Protein AF-0000000068494953 (afdb_homodimer)

Secondary structure (DSSP, 8-state):
-HHHHHHHHHHHHHHHHHHHTTSEE--SSSSS---EE-HHHHHHHHHHSHHHHHHHHHHHHTT-EEEEEETTEEEEEEEE--SSSS---EEEEEETTTTEE-SHHHHHHHHTS-----HHHHHHHHHHHTHHHHHTT---EEEE-SHHHHHHHHHHHHGGG-/-HHHHHHHHHHHHHHHHHHHTTSEE--SSSSS---EE-HHHHHHHHHHSHHHHHHHHHHHHTT-EEEEEETTEEEEEEEE--SSSS---EEEEEETTTTEE-SHHHHHHHHTS-----HHHHHHHHHHHTHHHHHTT---EEEE-SHHHHHHHHHHHHGGG-

Radius of gyration: 21.42 Å; Cα contacts (8 Å, |Δi|>4): 489; chains: 2; bounding box: 49×70×50 Å

Organism: Komagataella pastoris (NCBI:txid4922)

Sequence (324 aa):
MEKDELEKKREFNQLANQLMEGLFQSGRGSELASIKVDEAKSVALAALYPKTFYRGLELLETRSVYEIQYQNAIFFVVKDSPKTSSGGECHYRIEKDGYFCSCPTFIELLDQSSSKLCEHVLAWKLHDRNKEFFANYSESLIRVEKLDKMEDYLKWCQLCFLMEKDELEKKREFNQLANQLMEGLFQSGRGSELASIKVDEAKSVALAALYPKTFYRGLELLETRSVYEIQYQNAIFFVVKDSPKTSSGGECHYRIEKDGYFCSCPTFIELLDQSSSKLCEHVLAWKLHDRNKEFFANYSESLIRVEKLDKMEDYLKWCQLCFL

Nearest PDB structures (foldseek):
  8uqi-assembly1_B  TM=4.782E-01  e=1.358E+00  Stigmatella aurantiaca
  7qoo-assembly1_O  TM=2.589E-01  e=2.921E-01  Homo sapiens
  5a8d-assembly1_A  TM=4.853E-01  e=5.937E+00  Acetivibrio thermocellus
  4v1o-assembly1_R  TM=4.249E-01  e=7.139E+00  Saccharomyces cerevisiae
  7qoo-assembly1_O  TM=2.621E-01  e=3.790E-01  Homo sapiens

Structure (mmCIF, N/CA/C/O backbone):
data_AF-0000000068494953-model_v1
#
loop_
_entity.id
_entity.type
_entity.pdbx_description
1 polymer BA75_04144T0
#
loop_
_atom_site.group_PDB
_atom_site.id
_atom_site.type_symbol
_atom_site.label_atom_id
_atom_site.label_alt_id
_atom_site.label_comp_id
_atom_site.label_asym_id
_atom_site.label_entity_id
_atom_site.label_seq_id
_atom_site.pdbx_PDB_ins_code
_atom_site.Cartn_x
_atom_site.Cartn_y
_atom_site.Cartn_z
_atom_site.occupancy
_atom_site.B_iso_or_equiv
_atom_site.auth_seq_id
_atom_site.auth_comp_id
_atom_site.auth_asym_id
_atom_site.auth_atom_id
_atom_site.pdbx_PDB_model_num
ATOM 1 N N . MET A 1 1 ? 8.977 12.961 -24.844 1 52.06 1 MET A N 1
ATOM 2 C CA . MET A 1 1 ? 9.695 11.688 -24.797 1 52.06 1 MET A CA 1
ATOM 3 C C . MET A 1 1 ? 9.359 10.914 -23.531 1 52.06 1 MET A C 1
ATOM 5 O O . MET A 1 1 ? 9.023 9.727 -23.594 1 52.06 1 MET A O 1
ATOM 9 N N . GLU A 1 2 ? 9.273 11.555 -22.422 1 55.69 2 GLU A N 1
ATOM 10 C CA . GLU A 1 2 ? 8.984 10.922 -21.141 1 55.69 2 GLU A CA 1
ATOM 11 C C . GLU A 1 2 ? 7.527 10.477 -21.062 1 55.69 2 GLU A C 1
ATOM 13 O O . GLU A 1 2 ? 7.234 9.367 -20.609 1 55.69 2 GLU A O 1
ATOM 18 N N . LYS A 1 3 ? 6.645 11.195 -21.672 1 59.25 3 LYS A N 1
ATOM 19 C CA . LYS A 1 3 ? 5.219 10.867 -21.688 1 59.25 3 LYS A CA 1
ATOM 20 C C . LYS A 1 3 ? 4.953 9.609 -22.516 1 59.25 3 LYS A C 1
ATOM 22 O O . LYS A 1 3 ? 4.121 8.781 -22.141 1 59.25 3 LYS A O 1
ATOM 27 N N . ASP A 1 4 ? 5.688 9.562 -23.594 1 67.69 4 ASP A N 1
ATOM 28 C CA . ASP A 1 4 ? 5.512 8.43 -24.5 1 67.69 4 ASP A CA 1
ATOM 29 C C . ASP A 1 4 ? 5.957 7.129 -23.844 1 67.69 4 ASP A C 1
ATOM 31 O O . ASP A 1 4 ? 5.305 6.094 -24 1 67.69 4 ASP A O 1
ATOM 35 N N . GLU A 1 5 ? 6.977 7.203 -23.016 1 68.06 5 GLU A N 1
ATOM 36 C CA . GLU A 1 5 ? 7.516 6.023 -22.344 1 68.06 5 GLU A CA 1
ATOM 37 C C . GLU A 1 5 ? 6.57 5.527 -21.25 1 68.06 5 GLU A C 1
ATOM 39 O O . GLU A 1 5 ? 6.402 4.32 -21.078 1 68.06 5 GLU A O 1
ATOM 44 N N . LEU A 1 6 ? 5.93 6.434 -20.75 1 64 6 LEU A N 1
ATOM 45 C CA . LEU A 1 6 ? 5 6.082 -19.672 1 64 6 LEU A CA 1
ATOM 46 C C . LEU A 1 6 ? 3.762 5.387 -20.234 1 64 6 LEU A C 1
ATOM 48 O O . LEU A 1 6 ? 3.26 4.43 -19.641 1 64 6 LEU A O 1
ATOM 52 N N . GLU A 1 7 ? 3.381 5.91 -21.344 1 68.5 7 GLU A N 1
ATOM 53 C CA . GLU A 1 7 ? 2.227 5.309 -22 1 68.5 7 GLU A CA 1
ATOM 54 C C . GLU A 1 7 ? 2.537 3.891 -22.469 1 68.5 7 GLU A C 1
ATOM 56 O O . GLU A 1 7 ? 1.701 2.992 -22.344 1 68.5 7 GLU A O 1
ATOM 61 N N . LYS A 1 8 ? 3.695 3.775 -23.031 1 74.44 8 LYS A N 1
ATOM 62 C CA . LYS A 1 8 ? 4.113 2.453 -23.484 1 74.44 8 LYS A CA 1
ATOM 63 C C . LYS A 1 8 ? 4.207 1.474 -22.312 1 74.44 8 LYS A C 1
ATOM 65 O O . LYS A 1 8 ? 3.771 0.326 -22.422 1 74.44 8 LYS A O 1
ATOM 70 N N . LYS A 1 9 ? 4.703 1.971 -21.219 1 72.62 9 LYS A N 1
ATOM 71 C CA . LYS A 1 9 ? 4.82 1.13 -20.031 1 72.62 9 LYS A CA 1
ATOM 72 C C . LYS A 1 9 ? 3.449 0.719 -19.5 1 72.62 9 LYS A C 1
ATOM 74 O O . LYS A 1 9 ? 3.26 -0.417 -19.062 1 72.62 9 LYS A O 1
ATOM 79 N N . ARG A 1 10 ? 2.52 1.617 -19.625 1 71.88 10 ARG A N 1
ATOM 80 C CA . ARG A 1 10 ? 1.151 1.331 -19.203 1 71.88 10 ARG A CA 1
ATOM 81 C C . ARG A 1 10 ? 0.534 0.234 -20.062 1 71.88 10 ARG A C 1
ATOM 83 O O . ARG A 1 10 ? -0.126 -0.67 -19.547 1 71.88 10 ARG A O 1
ATOM 90 N N . GLU A 1 11 ? 0.784 0.367 -21.266 1 76.44 11 GLU A N 1
ATOM 91 C CA . GLU A 1 11 ? 0.261 -0.633 -22.203 1 76.44 11 GLU A CA 1
ATOM 92 C C . GLU A 1 11 ? 0.891 -2 -21.938 1 76.44 11 GLU A C 1
ATOM 94 O O . GLU A 1 11 ? 0.202 -3.021 -21.969 1 76.44 11 GLU A O 1
ATOM 99 N N . PHE A 1 12 ? 2.164 -1.978 -21.703 1 79.06 12 PHE A N 1
ATOM 100 C CA . PHE A 1 12 ? 2.869 -3.227 -21.438 1 79.06 12 PHE A CA 1
ATOM 101 C C . PHE A 1 12 ? 2.365 -3.875 -20.156 1 79.06 12 PHE A C 1
ATOM 103 O O . PHE A 1 12 ? 2.205 -5.098 -20.094 1 79.06 12 PHE A O 1
ATOM 110 N N . ASN A 1 13 ? 2.033 -3.09 -19.219 1 75.44 13 ASN A N 1
ATOM 111 C CA . ASN A 1 13 ? 1.523 -3.617 -17.969 1 75.44 13 ASN A CA 1
ATOM 112 C C . ASN A 1 13 ? 0.138 -4.234 -18.125 1 75.44 13 ASN A C 1
ATOM 114 O O . ASN A 1 13 ? -0.166 -5.266 -17.531 1 75.44 13 ASN A O 1
ATOM 118 N N . GLN A 1 14 ? -0.651 -3.562 -18.844 1 78.75 14 GLN A N 1
ATOM 119 C CA . GLN A 1 14 ? -1.968 -4.125 -19.125 1 78.75 14 GLN A CA 1
ATOM 120 C C . GLN A 1 14 ? -1.849 -5.457 -19.859 1 78.75 14 GLN A C 1
ATOM 122 O O . GLN A 1 14 ? -2.57 -6.41 -19.547 1 78.75 14 GLN A O 1
ATOM 127 N N . LEU A 1 15 ? -0.978 -5.508 -20.812 1 84.38 15 LEU A N 1
ATOM 128 C CA . LEU A 1 15 ? -0.735 -6.738 -21.547 1 84.38 15 LEU A CA 1
ATOM 129 C C . LEU A 1 15 ? -0.195 -7.832 -20.641 1 84.38 15 LEU A C 1
ATOM 131 O O . LEU A 1 15 ? -0.623 -8.984 -20.719 1 84.38 15 LEU A O 1
ATOM 135 N N . ALA A 1 16 ? 0.683 -7.445 -19.781 1 84.88 16 ALA A N 1
ATOM 136 C CA . ALA A 1 16 ? 1.246 -8.414 -18.844 1 84.88 16 ALA A CA 1
ATOM 137 C C . ALA A 1 16 ? 0.156 -9.023 -17.969 1 84.88 16 ALA A C 1
ATOM 139 O O . ALA A 1 16 ? 0.144 -10.242 -17.75 1 84.88 16 ALA A O 1
ATOM 140 N N . ASN A 1 17 ? -0.745 -8.242 -17.5 1 83.31 17 ASN A N 1
ATOM 141 C CA . ASN A 1 17 ? -1.848 -8.742 -16.688 1 83.31 17 ASN A CA 1
ATOM 142 C C . ASN A 1 17 ? -2.684 -9.766 -17.438 1 83.31 17 ASN A C 1
ATOM 144 O O . ASN A 1 17 ? -3.088 -10.781 -16.875 1 83.31 17 ASN A O 1
ATOM 148 N N . GLN A 1 18 ? -2.887 -9.523 -18.625 1 85.19 18 GLN A N 1
ATOM 149 C CA . GLN A 1 18 ? -3.643 -10.453 -19.453 1 85.19 18 GLN A CA 1
ATOM 150 C C . GLN A 1 18 ? -2.881 -11.758 -19.641 1 85.19 18 GLN A C 1
ATOM 152 O O . GLN A 1 18 ? -3.473 -12.844 -19.594 1 85.19 18 GLN A O 1
ATOM 157 N N . LEU A 1 19 ? -1.641 -11.664 -19.875 1 88.56 19 LEU A N 1
ATOM 158 C CA . LEU A 1 19 ? -0.802 -12.836 -20.109 1 88.56 19 LEU A CA 1
ATOM 159 C C . LEU A 1 19 ? -0.698 -13.688 -18.859 1 88.56 19 LEU A C 1
ATOM 161 O O . LEU A 1 19 ? -0.597 -14.914 -18.938 1 88.56 19 LEU A O 1
ATOM 165 N N . MET A 1 20 ? -0.722 -13.047 -17.719 1 87.12 20 MET A N 1
ATOM 166 C CA . MET A 1 20 ? -0.614 -13.773 -16.469 1 87.12 20 MET A CA 1
ATOM 167 C C . MET A 1 20 ? -1.852 -14.633 -16.219 1 87.12 20 MET A C 1
ATOM 169 O O . MET A 1 20 ? -1.775 -15.672 -15.562 1 87.12 20 MET A O 1
ATOM 173 N N . GLU A 1 21 ? -2.877 -14.102 -16.797 1 83.44 21 GLU A N 1
ATOM 174 C CA . GLU A 1 21 ? -4.102 -14.891 -16.688 1 83.44 21 GLU A CA 1
ATOM 175 C C . GLU A 1 21 ? -3.979 -16.203 -17.453 1 83.44 21 GLU A C 1
ATOM 177 O O . GLU A 1 21 ? -3.686 -16.219 -18.656 1 83.44 21 GLU A O 1
ATOM 182 N N . GLY A 1 22 ? -4.129 -17.344 -16.812 1 81.5 22 GLY A N 1
ATOM 183 C CA . GLY A 1 22 ? -4.078 -18.641 -17.453 1 81.5 22 GLY A CA 1
ATOM 184 C C . GLY A 1 22 ? -2.662 -19.125 -17.703 1 81.5 22 GLY A C 1
ATOM 185 O O . GLY A 1 22 ? -2.449 -20.062 -18.484 1 81.5 22 GLY A O 1
ATOM 186 N N . LEU A 1 23 ? -1.759 -18.422 -17.172 1 85.31 23 LEU A N 1
ATOM 187 C CA . LEU A 1 23 ? -0.372 -18.844 -17.344 1 85.31 23 LEU A CA 1
ATOM 188 C C . LEU A 1 23 ? -0.148 -20.25 -16.797 1 85.31 23 LEU A C 1
ATOM 190 O O . LEU A 1 23 ? 0.524 -21.062 -17.422 1 85.31 23 LEU A O 1
ATOM 194 N N . PHE A 1 24 ? -0.762 -20.438 -15.633 1 78.56 24 PHE A N 1
ATOM 195 C CA . PHE A 1 24 ? -0.697 -21.781 -15.055 1 78.56 24 PHE A CA 1
ATOM 196 C C . PHE A 1 24 ? -2.012 -22.516 -15.258 1 78.56 24 PHE A C 1
ATOM 198 O O . PHE A 1 24 ? -3.088 -21.953 -15.055 1 78.56 24 PHE A O 1
ATOM 205 N N . GLN A 1 25 ? -2.049 -23.609 -15.906 1 69.81 25 GLN A N 1
ATOM 206 C CA . GLN A 1 25 ? -3.227 -24.438 -16.172 1 69.81 25 GLN A CA 1
ATOM 207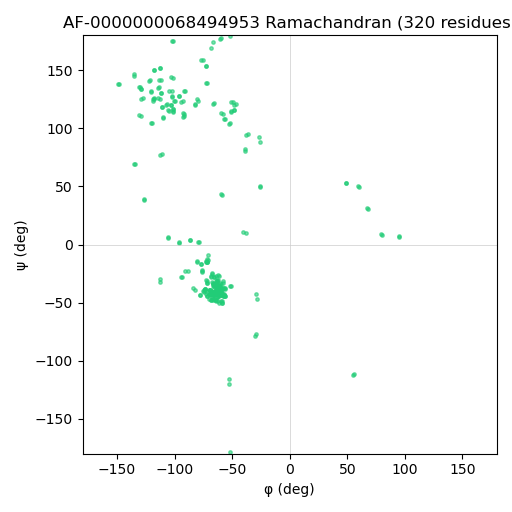 C C . GLN A 1 25 ? -3.238 -25.688 -15.305 1 69.81 25 GLN A C 1
ATOM 209 O O . GLN A 1 25 ? -2.182 -26.219 -14.977 1 69.81 25 GLN A O 1
ATOM 214 N N . SER A 1 26 ? -4.297 -25.734 -14.375 1 59 26 SER A N 1
ATOM 215 C CA . SER A 1 26 ? -4.461 -26.953 -13.594 1 59 26 SER A CA 1
ATOM 216 C C . SER A 1 26 ? -4.516 -28.188 -14.492 1 59 26 SER A C 1
ATOM 218 O O . SER A 1 26 ? -5.199 -28.172 -15.516 1 59 26 SER A O 1
ATOM 220 N N . GLY A 1 27 ? -3.514 -29 -14.594 1 50.66 27 GLY A N 1
ATOM 221 C CA . GLY A 1 27 ? -3.73 -30.266 -15.273 1 50.66 27 GLY A CA 1
ATOM 222 C C . GLY A 1 27 ? -4.797 -31.109 -14.617 1 50.66 27 GLY A C 1
ATOM 223 O O . GLY A 1 27 ? -5.105 -30.938 -13.438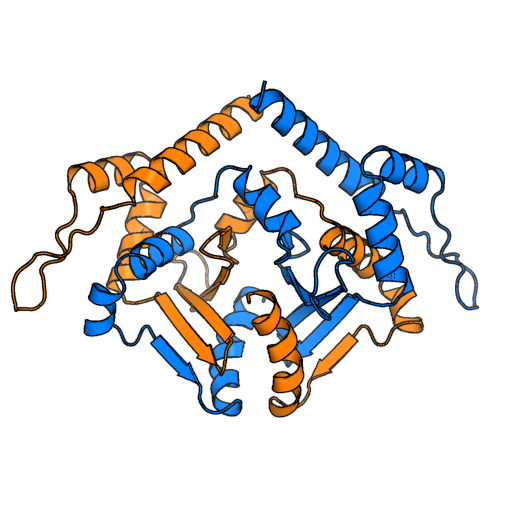 1 50.66 27 GLY A O 1
ATOM 224 N N . ARG A 1 28 ? -5.988 -31.422 -15.172 1 46.22 28 ARG A N 1
ATOM 225 C CA . ARG A 1 28 ? -7.125 -32.219 -14.727 1 46.22 28 ARG A CA 1
ATOM 226 C C . ARG A 1 28 ? -6.68 -33.344 -13.789 1 46.22 28 ARG A C 1
ATOM 228 O O . ARG A 1 28 ? -7.508 -34 -13.172 1 46.22 28 ARG A O 1
ATOM 235 N N . GLY A 1 29 ? -5.551 -34.156 -13.984 1 43.38 29 GLY A N 1
ATOM 236 C CA . GLY A 1 29 ? -5.383 -35.438 -13.359 1 43.38 29 GLY A CA 1
ATOM 237 C C . GLY A 1 29 ? -4.984 -35.375 -11.898 1 43.38 29 GLY A C 1
ATOM 238 O O . GLY A 1 29 ? -4.672 -34.281 -11.391 1 43.38 29 GLY A O 1
ATOM 239 N N . SER A 1 30 ? -5.242 -36.594 -11.008 1 42.47 30 SER A N 1
ATOM 240 C CA . SER A 1 30 ? -5.047 -36.969 -9.625 1 42.47 30 SER A CA 1
ATOM 241 C C . SER A 1 30 ? -3.852 -36.281 -9 1 42.47 30 SER A C 1
ATOM 243 O O . SER A 1 30 ? -3.861 -35.938 -7.812 1 42.47 30 SER A O 1
ATOM 245 N N . GLU A 1 31 ? -2.596 -36.75 -9.266 1 44.5 31 GLU A N 1
ATOM 246 C CA . GLU A 1 31 ? -1.295 -36.625 -8.617 1 44.5 31 GLU A CA 1
ATOM 247 C C . GLU A 1 31 ? -0.858 -35.156 -8.523 1 44.5 31 GLU A C 1
ATOM 249 O O . GLU A 1 31 ? -1.446 -34.281 -9.172 1 44.5 31 GLU A O 1
ATOM 254 N N . LEU A 1 32 ? 0.329 -34.781 -7.906 1 46.12 32 LEU A N 1
ATOM 255 C CA . LEU A 1 32 ? 1.175 -33.594 -7.883 1 46.12 32 LEU A CA 1
ATOM 256 C C . LEU A 1 32 ? 0.997 -32.781 -9.156 1 46.12 32 LEU A C 1
ATOM 258 O O . LEU A 1 32 ? 1.511 -33.156 -10.211 1 46.12 32 LEU A O 1
ATOM 262 N N . ALA A 1 33 ? -0.239 -32.469 -9.602 1 48.75 33 ALA A N 1
ATOM 263 C CA . ALA A 1 33 ? -0.841 -31.859 -10.789 1 48.75 33 ALA A CA 1
ATOM 264 C C . ALA A 1 33 ? 0.135 -30.906 -11.469 1 48.75 33 ALA A C 1
ATOM 266 O O . ALA A 1 33 ? 0.751 -30.062 -10.812 1 48.75 33 ALA A O 1
ATOM 267 N N . SER A 1 34 ? 0.931 -31.422 -12.484 1 54.59 34 SER A N 1
ATOM 268 C CA . SER A 1 34 ? 1.943 -30.797 -13.336 1 54.59 34 SER A CA 1
ATOM 269 C C . SER A 1 34 ? 1.534 -29.391 -13.742 1 54.59 34 SER A C 1
ATOM 271 O O . SER A 1 34 ? 0.468 -29.188 -14.328 1 54.59 34 SER A O 1
ATOM 273 N N . ILE A 1 35 ? 1.72 -28.453 -12.891 1 60.62 35 ILE A N 1
ATOM 274 C CA . ILE A 1 35 ? 1.573 -27.062 -13.336 1 60.62 35 ILE A CA 1
ATOM 275 C C . ILE A 1 35 ? 2.092 -26.922 -14.766 1 60.62 35 ILE A C 1
ATOM 277 O O . ILE A 1 35 ? 3.252 -27.234 -15.047 1 60.62 35 ILE A O 1
ATOM 281 N N . LYS A 1 36 ? 1.107 -27.031 -15.641 1 74.75 36 LYS A N 1
ATOM 282 C CA . LYS A 1 36 ? 1.489 -26.734 -17.016 1 74.75 36 LYS A CA 1
ATOM 283 C C . LYS A 1 36 ? 1.519 -25.234 -17.25 1 74.75 36 LYS A C 1
ATOM 285 O O . LYS A 1 36 ? 0.64 -24.5 -16.781 1 74.75 36 LYS A O 1
ATOM 290 N N . VAL A 1 37 ? 2.592 -24.844 -17.688 1 82.19 37 VAL A N 1
ATOM 291 C CA . VAL A 1 37 ? 2.766 -23.422 -17.984 1 82.19 37 VAL A CA 1
ATOM 292 C C . VAL A 1 37 ? 2.465 -23.156 -19.469 1 82.19 37 VAL A C 1
ATOM 294 O O . VAL A 1 37 ? 2.9 -23.922 -20.328 1 82.19 37 VAL A O 1
ATOM 297 N N . ASP A 1 38 ? 1.546 -22.297 -19.75 1 89.38 38 ASP A N 1
ATOM 298 C CA . ASP A 1 38 ? 1.345 -21.859 -21.125 1 89.38 38 ASP A CA 1
ATOM 299 C C . ASP A 1 38 ? 2.633 -21.297 -21.703 1 89.38 38 ASP A C 1
ATOM 301 O O . ASP A 1 38 ? 3.051 -20.188 -21.344 1 89.38 38 ASP A O 1
ATOM 305 N N . GLU A 1 39 ? 3.197 -22.031 -22.578 1 90 39 GLU A N 1
ATOM 306 C CA . GLU A 1 39 ? 4.508 -21.688 -23.109 1 90 39 GLU A CA 1
ATOM 307 C C . GLU A 1 39 ? 4.457 -20.359 -23.875 1 90 39 GLU A C 1
ATOM 309 O O . GLU A 1 39 ? 5.371 -19.547 -23.766 1 90 39 GLU A O 1
ATOM 314 N N . ALA A 1 40 ? 3.373 -20.188 -24.641 1 92.38 40 ALA A N 1
ATOM 315 C CA . ALA A 1 40 ? 3.248 -18.953 -25.406 1 92.38 40 ALA A CA 1
ATOM 316 C C . ALA A 1 40 ? 3.158 -17.734 -24.5 1 92.38 40 ALA A C 1
ATOM 318 O O . ALA A 1 40 ? 3.832 -16.734 -24.719 1 92.38 40 ALA A O 1
ATOM 319 N N . LYS A 1 41 ? 2.412 -17.906 -23.5 1 91.88 41 LYS A N 1
ATOM 320 C CA . LYS A 1 41 ? 2.262 -16.797 -22.562 1 91.88 41 LYS A CA 1
ATOM 321 C C . LYS A 1 41 ? 3.553 -16.562 -21.781 1 91.88 41 LYS A C 1
ATOM 323 O O . LYS A 1 41 ? 3.932 -15.422 -21.516 1 91.88 41 LYS A O 1
ATOM 328 N N . SER A 1 42 ? 4.18 -17.656 -21.438 1 91.81 42 SER A N 1
ATOM 329 C CA . SER A 1 42 ? 5.441 -17.562 -20.703 1 91.81 42 SER A CA 1
ATOM 330 C C . SER A 1 42 ? 6.5 -16.828 -21.516 1 91.81 42 SER A C 1
ATOM 332 O O . SER A 1 42 ? 7.203 -15.961 -21 1 91.81 42 SER A O 1
ATOM 334 N N . VAL A 1 43 ? 6.578 -17.172 -22.781 1 93.25 43 VAL A N 1
ATOM 335 C CA . VAL A 1 43 ? 7.559 -16.547 -23.672 1 93.25 43 VAL A CA 1
ATOM 336 C C . VAL A 1 43 ? 7.234 -15.062 -23.859 1 93.25 43 VAL A C 1
ATOM 338 O O . VAL A 1 43 ? 8.133 -14.219 -23.859 1 93.25 43 VAL A O 1
ATOM 341 N N . ALA A 1 44 ? 6.012 -14.805 -24 1 93.06 44 ALA A N 1
ATOM 342 C CA . ALA A 1 44 ? 5.578 -13.422 -24.188 1 93.06 44 ALA A CA 1
ATOM 343 C C . ALA A 1 44 ? 5.914 -12.578 -22.953 1 93.06 44 ALA A C 1
ATOM 345 O O . ALA A 1 44 ? 6.43 -11.469 -23.078 1 93.06 44 ALA A O 1
ATOM 346 N N . LEU A 1 45 ? 5.656 -13.07 -21.781 1 91.31 45 LEU A N 1
ATOM 347 C CA . LEU A 1 45 ? 5.957 -12.352 -20.547 1 91.31 45 LEU A CA 1
ATOM 348 C C . LEU A 1 45 ? 7.465 -12.172 -20.375 1 91.31 45 LEU A C 1
ATOM 350 O O . LEU A 1 45 ? 7.922 -11.102 -19.969 1 91.31 45 LEU A O 1
ATOM 354 N N . ALA A 1 46 ? 8.164 -13.219 -20.719 1 92.69 46 ALA A N 1
ATOM 355 C CA . ALA A 1 46 ? 9.625 -13.172 -20.625 1 92.69 46 ALA A CA 1
ATOM 356 C C . ALA A 1 46 ? 10.195 -12.133 -21.594 1 92.69 46 ALA A C 1
ATOM 358 O O . ALA A 1 46 ? 11.203 -11.484 -21.281 1 92.69 46 ALA A O 1
ATOM 359 N N . ALA A 1 47 ? 9.547 -12.016 -22.672 1 92.62 47 ALA A N 1
ATOM 360 C CA . ALA A 1 47 ? 10 -11.047 -23.656 1 92.62 47 ALA A CA 1
ATOM 361 C C . ALA A 1 47 ? 9.695 -9.617 -23.203 1 92.62 47 ALA A C 1
ATOM 363 O O . ALA A 1 47 ? 10.5 -8.703 -23.422 1 92.62 47 ALA A O 1
ATOM 364 N N . LEU A 1 48 ? 8.594 -9.383 -22.594 1 89.25 48 LEU A N 1
ATOM 365 C CA . LEU A 1 48 ? 8.164 -8.055 -22.172 1 89.25 48 LEU A CA 1
ATOM 366 C C . LEU A 1 48 ? 8.898 -7.637 -20.906 1 89.25 48 LEU A C 1
ATOM 368 O O . LEU A 1 48 ? 9.305 -6.48 -20.766 1 89.25 48 LEU A O 1
ATOM 372 N N . TYR A 1 49 ? 8.992 -8.602 -19.969 1 89.44 49 TYR A N 1
ATOM 373 C CA . TYR A 1 49 ? 9.594 -8.328 -18.672 1 89.44 49 TYR A CA 1
ATOM 374 C C . TYR A 1 49 ? 10.57 -9.422 -18.266 1 89.44 49 TYR A C 1
ATOM 376 O O . TYR A 1 49 ? 10.336 -10.156 -17.312 1 89.44 49 TYR A O 1
ATOM 384 N N . PRO A 1 50 ? 11.625 -9.484 -18.922 1 91.44 50 PRO A N 1
ATOM 385 C CA . PRO A 1 50 ? 12.516 -10.633 -18.719 1 91.44 50 PRO A CA 1
ATOM 386 C C . PRO A 1 50 ? 12.992 -10.766 -17.281 1 91.44 50 PRO A C 1
ATOM 388 O O . PRO A 1 50 ? 12.836 -11.828 -16.672 1 91.44 50 PRO A O 1
ATOM 391 N N . LYS A 1 51 ? 13.484 -9.648 -16.688 1 90.62 51 LYS A N 1
ATOM 392 C CA . LYS A 1 51 ? 14.008 -9.742 -15.336 1 90.62 51 LYS A CA 1
ATOM 393 C C . LYS A 1 51 ? 12.891 -10.008 -14.328 1 90.62 51 LYS A C 1
ATOM 395 O O . LYS A 1 51 ? 13 -10.914 -13.5 1 90.62 51 LYS A O 1
ATOM 400 N N . THR A 1 52 ? 11.828 -9.234 -14.461 1 92.38 52 THR A N 1
ATOM 401 C CA . THR A 1 52 ? 10.695 -9.352 -13.555 1 92.38 52 THR A CA 1
ATOM 402 C C . THR A 1 52 ? 10.078 -10.75 -13.633 1 92.38 52 THR A C 1
ATOM 404 O O . THR A 1 52 ? 9.766 -11.352 -12.609 1 92.38 52 THR A O 1
ATOM 407 N N . PHE A 1 53 ? 9.961 -11.25 -14.859 1 92.62 53 PHE A N 1
ATOM 408 C CA . PHE A 1 53 ? 9.305 -12.539 -15.07 1 92.62 53 PHE A CA 1
ATOM 409 C C . PHE A 1 53 ? 10.125 -13.672 -14.461 1 92.62 53 PHE A C 1
ATOM 411 O O . PHE A 1 53 ? 9.602 -14.484 -13.703 1 92.62 53 PHE A O 1
ATOM 418 N N . TYR A 1 54 ? 11.398 -13.727 -14.703 1 92.06 54 TYR A N 1
ATOM 419 C CA . TYR A 1 54 ? 12.25 -14.797 -14.203 1 92.06 54 TYR A CA 1
ATOM 420 C C . TYR A 1 54 ? 12.359 -14.742 -12.688 1 92.06 54 TYR A C 1
ATOM 422 O O . TYR A 1 54 ? 12.242 -15.773 -12.008 1 92.06 54 TYR A O 1
ATOM 430 N N . ARG A 1 55 ? 12.578 -13.57 -12.172 1 93.06 55 ARG A N 1
ATOM 431 C CA . ARG A 1 55 ? 12.672 -13.43 -10.727 1 93.06 55 ARG A CA 1
ATOM 432 C C . ARG A 1 55 ? 11.352 -13.781 -10.047 1 93.06 55 ARG A C 1
ATOM 434 O O . ARG A 1 55 ? 11.344 -14.422 -8.992 1 93.06 55 ARG A O 1
ATOM 441 N N . GLY A 1 56 ? 10.25 -13.367 -10.68 1 93.38 56 GLY A N 1
ATOM 442 C CA . GLY A 1 56 ? 8.938 -13.727 -10.156 1 93.38 56 GLY A CA 1
ATOM 443 C C . GLY A 1 56 ? 8.727 -15.227 -10.078 1 93.38 56 GLY A C 1
ATOM 444 O O . GLY A 1 56 ? 8.219 -15.734 -9.078 1 93.38 56 GLY A O 1
ATOM 445 N N . LEU A 1 57 ? 9.109 -15.883 -11.062 1 89.75 57 LEU A N 1
ATOM 446 C CA . LEU A 1 57 ? 8.969 -17.344 -11.078 1 89.75 57 LEU A CA 1
ATOM 447 C C . LEU A 1 57 ? 9.859 -17.984 -10.023 1 89.75 57 LEU A C 1
ATOM 449 O O . LEU A 1 57 ? 9.469 -18.969 -9.391 1 89.75 57 LEU A O 1
ATOM 453 N N . GLU A 1 58 ? 11.047 -17.469 -9.906 1 90.62 58 GLU A N 1
ATOM 454 C CA . GLU A 1 58 ? 11.953 -17.969 -8.883 1 90.62 58 GLU A CA 1
ATOM 455 C C . GLU A 1 58 ? 11.344 -17.844 -7.488 1 90.62 58 GLU A C 1
ATOM 457 O O . GLU A 1 58 ? 11.43 -18.766 -6.68 1 90.62 58 GLU A O 1
ATOM 462 N N . LEU A 1 59 ? 10.75 -16.719 -7.223 1 91.56 59 LEU A N 1
ATOM 463 C CA . LEU A 1 59 ? 10.109 -16.484 -5.93 1 91.56 59 LEU A CA 1
ATOM 464 C C . LEU A 1 59 ? 8.984 -17.484 -5.695 1 91.56 59 LEU A C 1
ATOM 466 O O . LEU A 1 59 ? 8.773 -17.938 -4.566 1 91.56 59 LEU A O 1
ATOM 470 N N . LEU A 1 60 ? 8.312 -17.797 -6.777 1 87.56 60 LEU A N 1
ATOM 471 C CA . LEU A 1 60 ? 7.246 -18.797 -6.676 1 87.56 60 LEU A CA 1
ATOM 472 C C . LEU A 1 60 ? 7.82 -20.172 -6.418 1 87.56 60 LEU A C 1
ATOM 474 O O . LEU A 1 60 ? 7.293 -20.938 -5.594 1 87.56 60 LEU A O 1
ATOM 478 N N . GLU A 1 61 ? 8.859 -20.469 -7.125 1 84.06 61 GLU A N 1
ATOM 479 C CA . GLU A 1 61 ? 9.492 -21.766 -7 1 84.06 61 GLU A CA 1
ATOM 480 C C . GLU A 1 61 ? 10.07 -21.969 -5.602 1 84.06 61 GLU A C 1
ATOM 482 O O . GLU A 1 61 ? 10.039 -23.078 -5.066 1 84.06 61 GLU A O 1
ATOM 487 N N . THR A 1 62 ? 10.578 -20.984 -5.012 1 86.12 62 THR A N 1
ATOM 488 C CA . THR A 1 62 ? 11.195 -21.078 -3.691 1 86.12 62 THR A CA 1
ATOM 489 C C . THR A 1 62 ? 10.148 -20.906 -2.594 1 86.12 62 THR A C 1
ATOM 491 O O . THR A 1 62 ? 10.492 -20.766 -1.418 1 86.12 62 THR A O 1
ATOM 494 N N . ARG A 1 63 ? 8.867 -20.781 -3.008 1 86 63 ARG A N 1
ATOM 495 C CA . ARG A 1 63 ? 7.75 -20.688 -2.072 1 86 63 ARG A CA 1
ATOM 496 C C . ARG A 1 63 ? 7.898 -19.484 -1.154 1 86 63 ARG A C 1
ATOM 498 O O . ARG A 1 63 ? 7.75 -19.609 0.064 1 86 63 ARG A O 1
ATOM 505 N N . SER A 1 64 ? 8.156 -18.312 -1.748 1 89.56 64 SER A N 1
ATOM 506 C CA . SER A 1 64 ? 8.5 -17.094 -1.019 1 89.56 64 SER A CA 1
ATOM 507 C C . SER A 1 64 ? 7.27 -16.219 -0.798 1 89.56 64 SER A C 1
ATOM 509 O O . SER A 1 64 ? 7.367 -15.141 -0.201 1 89.56 64 SER A O 1
ATOM 511 N N . VAL A 1 65 ? 6.121 -16.672 -1.238 1 90.12 65 VAL A N 1
ATOM 512 C CA . VAL A 1 65 ? 4.891 -15.898 -1.081 1 90.12 65 VAL A CA 1
ATOM 513 C C . VAL A 1 65 ? 4.102 -16.422 0.112 1 90.12 65 VAL A C 1
ATOM 515 O O . VAL A 1 65 ? 3.736 -17.609 0.151 1 90.12 65 VAL A O 1
ATOM 518 N N . TYR A 1 66 ? 3.83 -15.5 1.043 1 86.12 66 TYR A N 1
ATOM 519 C CA . TYR A 1 66 ? 3.148 -15.906 2.268 1 86.12 66 TYR A CA 1
ATOM 520 C C . TYR A 1 66 ? 1.829 -15.156 2.428 1 86.12 66 TYR A C 1
ATOM 522 O O . TYR A 1 66 ? 1.747 -13.961 2.148 1 86.12 66 TYR A O 1
ATOM 530 N N . GLU A 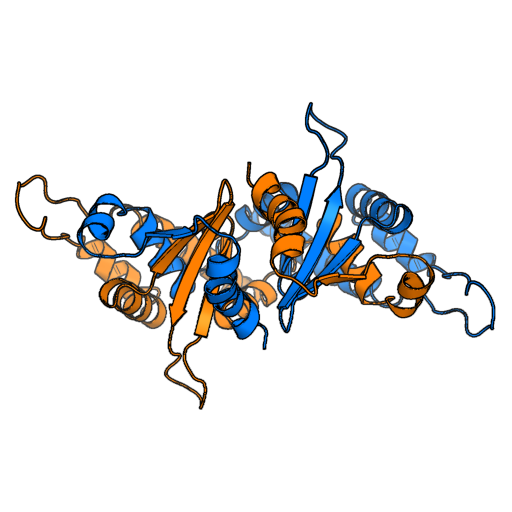1 67 ? 0.846 -15.875 2.713 1 86 67 GLU A N 1
ATOM 531 C CA . GLU A 1 67 ? -0.422 -15.32 3.182 1 86 67 GLU A CA 1
ATOM 532 C C . GLU A 1 67 ? -0.565 -15.469 4.691 1 86 67 GLU A C 1
ATOM 534 O O . GLU A 1 67 ? -0.59 -16.594 5.211 1 86 67 GLU A O 1
ATOM 539 N N . ILE A 1 68 ? -0.59 -14.383 5.414 1 81.38 68 ILE A N 1
ATOM 540 C CA . ILE A 1 68 ? -0.694 -14.383 6.867 1 81.38 68 ILE A CA 1
ATOM 541 C C . ILE A 1 68 ? -2.096 -13.945 7.285 1 81.38 68 ILE A C 1
ATOM 543 O O . ILE A 1 68 ? -2.57 -12.891 6.871 1 81.38 68 ILE A O 1
ATOM 547 N N . GLN A 1 69 ? -2.719 -14.797 7.965 1 78.5 69 GLN A N 1
ATOM 548 C CA . GLN A 1 69 ? -4.074 -14.508 8.422 1 78.5 69 GLN A CA 1
ATOM 549 C C . GLN A 1 69 ? -4.137 -14.406 9.938 1 78.5 69 GLN A C 1
ATOM 551 O O . GLN A 1 69 ? -3.596 -15.266 10.648 1 78.5 69 GLN A O 1
ATOM 556 N N . TYR A 1 70 ?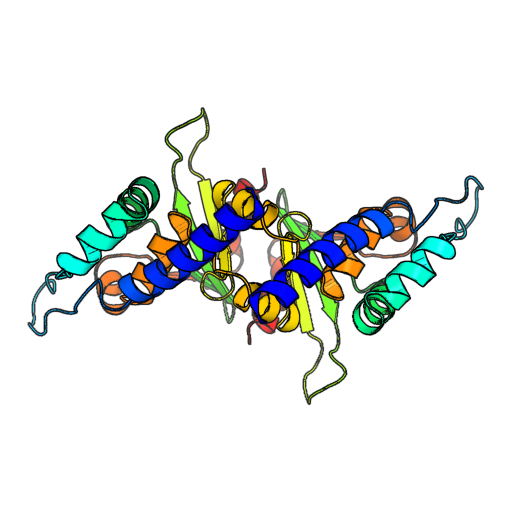 -4.656 -13.336 10.508 1 75.31 70 TYR A N 1
ATOM 557 C CA . TYR A 1 70 ? -4.953 -13.148 11.93 1 75.31 70 TYR A CA 1
ATOM 558 C C . TYR A 1 70 ? -6.371 -12.625 12.117 1 75.31 70 TYR A C 1
ATOM 560 O O . TYR A 1 70 ? -6.699 -11.523 11.672 1 75.31 70 TYR A O 1
ATOM 568 N N . GLN A 1 71 ? -7.16 -13.398 12.641 1 74.44 71 GLN A N 1
ATOM 569 C CA . GLN A 1 71 ? -8.578 -13.062 12.75 1 74.44 71 GLN A CA 1
ATOM 570 C C . GLN A 1 71 ? -9.164 -12.727 11.383 1 74.44 71 GLN A C 1
ATOM 572 O O . GLN A 1 71 ? -9.141 -13.555 10.469 1 74.44 71 GLN A O 1
ATOM 577 N N . ASN A 1 72 ? -9.539 -11.57 11.094 1 70.62 72 ASN A N 1
ATOM 578 C CA . ASN A 1 72 ? -10.141 -11.227 9.812 1 70.62 72 ASN A CA 1
ATOM 579 C C . ASN A 1 72 ? -9.172 -10.453 8.922 1 70.62 72 ASN A C 1
ATOM 581 O O . ASN A 1 72 ? -9.523 -10.039 7.816 1 70.62 72 ASN A O 1
ATOM 585 N N . ALA A 1 73 ? -7.91 -10.391 9.477 1 70.06 73 ALA A N 1
ATOM 586 C CA . ALA A 1 73 ? -6.906 -9.656 8.711 1 70.06 73 ALA A CA 1
ATOM 587 C C . ALA A 1 73 ? -6.066 -10.602 7.852 1 70.06 73 ALA A C 1
ATOM 589 O O . ALA A 1 73 ? -5.676 -11.672 8.305 1 70.06 73 ALA A O 1
ATOM 590 N N . ILE A 1 74 ? -5.973 -10.289 6.57 1 75.88 74 ILE A N 1
ATOM 591 C CA . ILE A 1 74 ? -5.137 -11.062 5.66 1 75.88 74 ILE A CA 1
ATOM 592 C C . ILE A 1 74 ? -4.035 -10.172 5.086 1 75.88 74 ILE A C 1
ATOM 594 O O . ILE A 1 74 ? -4.305 -9.062 4.633 1 75.88 74 ILE A O 1
ATOM 598 N N . PHE A 1 75 ? -2.809 -10.656 5.254 1 76.44 75 PHE A N 1
ATOM 599 C CA . PHE A 1 75 ? -1.64 -9.953 4.738 1 76.44 75 PHE A CA 1
ATOM 600 C C . PHE A 1 75 ? -0.856 -10.844 3.779 1 76.44 75 PHE A C 1
ATOM 602 O O . PHE A 1 75 ? -0.726 -12.047 4.008 1 76.44 75 PHE A O 1
ATOM 609 N N . PHE A 1 76 ? -0.388 -10.211 2.74 1 86.06 76 PHE A N 1
ATOM 610 C CA . PHE A 1 76 ? 0.483 -10.945 1.831 1 86.06 76 PHE A CA 1
ATOM 611 C C . PHE A 1 76 ? 1.909 -10.414 1.899 1 86.06 76 PHE A C 1
ATOM 613 O O . PHE A 1 76 ? 2.125 -9.203 1.896 1 86.06 76 PHE A O 1
ATOM 620 N N . VAL A 1 77 ? 2.822 -11.312 2.059 1 87.19 77 VAL A N 1
ATOM 621 C CA . VAL A 1 77 ? 4.23 -10.953 2.162 1 87.19 77 VAL A CA 1
ATOM 622 C C . VAL A 1 77 ? 5.059 -11.812 1.211 1 87.19 77 VAL A C 1
ATOM 624 O O . VAL A 1 77 ? 4.828 -13.016 1.093 1 87.19 77 VAL A O 1
ATOM 627 N N . VAL A 1 78 ? 5.926 -11.188 0.54 1 90.06 78 VAL A N 1
ATOM 628 C CA . VAL A 1 78 ? 6.883 -11.898 -0.303 1 90.06 78 VAL A CA 1
ATOM 629 C C . VAL A 1 78 ? 8.289 -11.773 0.286 1 90.06 78 VAL A C 1
ATOM 631 O O . VAL A 1 78 ? 8.781 -10.664 0.5 1 90.06 78 VAL A O 1
ATOM 634 N N . LYS A 1 79 ? 8.828 -12.859 0.625 1 88.12 79 LYS A N 1
ATOM 635 C CA . LYS A 1 79 ? 10.195 -12.922 1.122 1 88.12 79 LYS A CA 1
ATOM 636 C C . LYS A 1 79 ? 11.195 -12.945 -0.03 1 88.12 79 LYS A C 1
ATOM 638 O O . LYS A 1 79 ? 11.062 -13.75 -0.956 1 88.12 79 LYS A O 1
ATOM 643 N N . ASP A 1 80 ? 12.047 -11.922 -0.02 1 87.56 80 ASP A N 1
ATOM 644 C CA . ASP A 1 80 ? 13.023 -11.859 -1.101 1 87.56 80 ASP A CA 1
ATOM 645 C C . ASP A 1 80 ? 14.414 -11.516 -0.565 1 87.56 80 ASP A C 1
ATOM 647 O O . ASP A 1 80 ? 14.539 -10.922 0.508 1 87.56 80 ASP A O 1
ATOM 651 N N . SER A 1 81 ? 15.469 -12.031 -1.161 1 76.75 81 SER A N 1
ATOM 652 C CA . SER A 1 81 ? 16.859 -11.68 -0.878 1 76.75 81 SER A CA 1
ATOM 653 C C . SER A 1 81 ? 17.5 -10.953 -2.059 1 76.75 81 SER A C 1
ATOM 655 O O . SER A 1 81 ? 17.984 -11.586 -2.994 1 76.75 81 SER A O 1
ATOM 657 N N . PRO A 1 82 ? 17.172 -9.648 -2.225 1 63.25 82 PRO A N 1
ATOM 658 C CA . PRO A 1 82 ? 17.75 -8.953 -3.371 1 63.25 82 PRO A CA 1
ATOM 659 C C . PRO A 1 82 ? 19.266 -9.188 -3.494 1 63.25 82 PRO A C 1
ATOM 661 O O . PRO A 1 82 ? 19.953 -9.336 -2.48 1 63.25 82 PRO A O 1
ATOM 664 N N . LYS A 1 83 ? 19.625 -9.867 -4.648 1 58.84 83 LYS A N 1
ATOM 665 C CA . LYS A 1 83 ? 21.016 -10.242 -4.906 1 58.84 83 LYS A CA 1
ATOM 666 C C . LYS A 1 83 ? 21.953 -9.047 -4.754 1 58.84 83 LYS A C 1
ATOM 668 O O . LYS A 1 83 ? 23.172 -9.203 -4.707 1 58.84 83 LYS A O 1
ATOM 673 N N . THR A 1 84 ? 21.422 -7.949 -5.148 1 50.75 84 THR A N 1
ATOM 674 C CA . THR A 1 84 ? 22.391 -6.863 -5.113 1 50.75 84 THR A CA 1
ATOM 675 C C . THR A 1 84 ? 23.047 -6.777 -3.74 1 50.75 84 THR A C 1
ATOM 677 O O . THR A 1 84 ? 24.25 -7.023 -3.605 1 50.75 84 THR A O 1
ATOM 680 N N . SER A 1 85 ? 22.922 -5.676 -3.051 1 45.81 85 SER A N 1
ATOM 681 C CA . SER A 1 85 ? 23.766 -5.188 -1.969 1 45.81 85 SER A CA 1
ATOM 682 C C . SER A 1 85 ? 23.672 -6.086 -0.74 1 45.81 85 SER A C 1
ATOM 684 O O . SER A 1 85 ? 22.75 -6.906 -0.637 1 45.81 85 SER A O 1
ATOM 686 N N . SER A 1 86 ? 24.5 -5.785 0.259 1 50.5 86 SER A N 1
ATOM 687 C CA . SER A 1 86 ? 24.828 -6.242 1.605 1 50.5 86 SER A CA 1
ATOM 688 C C . SER A 1 86 ? 23.562 -6.613 2.383 1 50.5 86 SER A C 1
ATOM 690 O O . SER A 1 86 ? 23.625 -6.867 3.588 1 50.5 86 SER A O 1
ATOM 692 N N . GLY A 1 87 ? 22.453 -6.68 1.656 1 56.59 87 GLY A N 1
ATOM 693 C CA . GLY A 1 87 ? 21.359 -6.699 2.613 1 56.59 87 GLY A CA 1
ATOM 694 C C . GLY A 1 87 ? 20.734 -8.07 2.783 1 56.59 87 GLY A C 1
ATOM 695 O O . GLY A 1 87 ? 20.891 -8.938 1.925 1 56.59 87 GLY A O 1
ATOM 696 N N . GLY A 1 88 ? 20.484 -8.609 3.855 1 68.06 88 GLY A N 1
ATOM 697 C CA . GLY A 1 88 ? 19.828 -9.805 4.359 1 68.06 88 GLY A CA 1
ATOM 698 C C . GLY A 1 88 ? 18.438 -9.992 3.807 1 68.06 88 GLY A C 1
ATOM 699 O O . GLY A 1 88 ? 18.062 -9.383 2.799 1 68.06 88 GLY A O 1
ATOM 700 N N . GLU A 1 89 ? 17.719 -10.914 4.133 1 76.69 89 GLU A N 1
ATOM 701 C CA . GLU A 1 89 ? 16.344 -11.266 3.807 1 76.69 89 GLU A CA 1
ATOM 702 C C . GLU A 1 89 ? 15.398 -10.094 4.035 1 76.69 89 GLU A C 1
ATOM 704 O O . GLU A 1 89 ? 15.5 -9.398 5.051 1 76.69 89 GLU A O 1
ATOM 709 N N . CYS A 1 90 ? 14.727 -9.781 2.887 1 81.19 90 CYS A N 1
ATOM 710 C CA . CYS A 1 90 ? 13.734 -8.711 2.998 1 81.19 90 CYS A CA 1
ATOM 711 C C . CYS A 1 90 ? 12.32 -9.258 2.807 1 81.19 90 CYS A C 1
ATOM 713 O O . CYS A 1 90 ? 12.133 -10.273 2.146 1 81.19 90 CYS A O 1
ATOM 715 N N . HIS A 1 91 ? 11.375 -8.602 3.414 1 86.25 91 HIS A N 1
ATOM 716 C CA . HIS A 1 91 ? 9.961 -8.93 3.311 1 86.25 91 HIS A CA 1
ATOM 717 C C . HIS A 1 91 ? 9.164 -7.773 2.717 1 86.25 91 HIS A C 1
ATOM 719 O O . HIS A 1 91 ? 9.211 -6.652 3.23 1 86.25 91 HIS A O 1
ATOM 725 N N . TYR A 1 92 ? 8.484 -8.094 1.651 1 87.25 92 TYR A N 1
ATOM 726 C CA . TYR A 1 92 ? 7.699 -7.059 0.991 1 87.25 92 TYR A CA 1
ATOM 727 C C . TYR A 1 92 ? 6.207 -7.348 1.106 1 87.25 92 TYR A C 1
ATOM 729 O O . TYR A 1 92 ? 5.773 -8.484 0.902 1 87.25 92 TYR A O 1
ATOM 737 N N . ARG A 1 93 ? 5.473 -6.266 1.431 1 86.5 93 ARG A N 1
ATOM 738 C CA . ARG A 1 93 ? 4.031 -6.406 1.59 1 86.5 93 ARG A CA 1
ATOM 739 C C . ARG A 1 93 ? 3.305 -6.125 0.279 1 86.5 93 ARG A C 1
ATOM 741 O O . ARG A 1 93 ? 3.643 -5.176 -0.432 1 86.5 93 ARG A O 1
ATOM 748 N N . ILE A 1 94 ? 2.424 -7.008 -0.028 1 88.62 94 ILE A N 1
ATOM 749 C CA . ILE A 1 94 ? 1.526 -6.789 -1.159 1 88.62 94 ILE A CA 1
ATOM 750 C C . ILE A 1 94 ? 0.149 -6.367 -0.652 1 88.62 94 ILE A C 1
ATOM 752 O O . ILE A 1 94 ? -0.425 -7.023 0.221 1 88.62 94 ILE A O 1
ATOM 756 N N . GLU A 1 95 ? -0.323 -5.188 -1.237 1 82.25 95 GLU A N 1
ATOM 757 C CA . GLU A 1 95 ? -1.607 -4.68 -0.765 1 82.25 95 GLU A CA 1
ATOM 758 C C . GLU A 1 95 ? -2.637 -4.648 -1.892 1 82.25 95 GLU A C 1
ATOM 760 O O . GLU A 1 95 ? -2.281 -4.488 -3.061 1 82.25 95 GLU A O 1
ATOM 765 N N . LYS A 1 96 ? -3.932 -4.812 -1.464 1 80 96 LYS A N 1
ATOM 766 C CA . LYS A 1 96 ? -5.113 -4.562 -2.283 1 80 96 LYS A CA 1
ATOM 767 C C . LYS A 1 96 ? -4.992 -5.234 -3.646 1 80 96 LYS A C 1
ATOM 769 O O . LYS A 1 96 ? -5.137 -4.586 -4.684 1 80 96 LYS A O 1
ATOM 774 N N . ASP A 1 97 ? -4.707 -6.551 -3.584 1 78.81 97 ASP A N 1
ATOM 775 C CA . ASP A 1 97 ? -4.727 -7.41 -4.762 1 78.81 97 ASP A CA 1
ATOM 776 C C . ASP A 1 97 ? -3.609 -7.039 -5.734 1 78.81 97 ASP A C 1
ATOM 778 O O . ASP A 1 97 ? -3.834 -6.953 -6.945 1 78.81 97 ASP A O 1
ATOM 782 N N . GLY A 1 98 ? -2.518 -6.559 -5.105 1 84.19 98 GLY A N 1
ATOM 783 C CA . GLY A 1 98 ? -1.335 -6.32 -5.918 1 84.19 98 GLY A CA 1
ATOM 784 C C . GLY A 1 98 ? -1.225 -4.887 -6.402 1 84.19 98 GLY A C 1
ATOM 785 O O . GLY A 1 98 ? -0.351 -4.562 -7.211 1 84.19 98 GLY A O 1
ATOM 786 N N . TYR A 1 99 ? -2.07 -4.047 -5.965 1 81.69 99 TYR A N 1
ATOM 787 C CA . TYR A 1 99 ? -2.035 -2.646 -6.379 1 81.69 99 TYR A CA 1
ATOM 788 C C . TYR A 1 99 ? -0.841 -1.927 -5.766 1 81.69 99 TYR A C 1
ATOM 790 O O . TYR A 1 99 ? -0.478 -0.831 -6.199 1 81.69 99 TYR A O 1
ATOM 798 N N . PHE A 1 100 ? -0.278 -2.629 -4.805 1 85.81 100 PHE A N 1
ATOM 799 C CA . PHE A 1 100 ? 0.861 -2.014 -4.133 1 85.81 100 PHE A CA 1
ATOM 800 C C . PHE A 1 100 ? 1.852 -3.072 -3.664 1 85.81 100 PHE A C 1
ATOM 802 O O . PHE A 1 100 ? 1.452 -4.121 -3.158 1 85.81 100 PHE A O 1
ATOM 809 N N . CYS A 1 101 ? 3.035 -2.766 -3.857 1 89.19 101 CYS A N 1
ATOM 810 C CA . CYS A 1 101 ? 4.148 -3.527 -3.307 1 89.19 101 CYS A CA 1
ATOM 811 C C . CYS A 1 101 ? 5.133 -2.613 -2.588 1 89.19 101 CYS A C 1
ATOM 813 O O . CYS A 1 101 ? 5.492 -1.554 -3.104 1 89.19 101 CYS A O 1
ATOM 815 N N . SER A 1 102 ? 5.59 -2.957 -1.395 1 85.38 102 SER A N 1
ATOM 816 C CA . SER A 1 102 ? 6.445 -2.1 -0.58 1 85.38 102 SER A CA 1
ATOM 817 C C . SER A 1 102 ? 7.895 -2.16 -1.051 1 85.38 102 SER A C 1
ATOM 819 O O . SER A 1 102 ? 8.781 -1.564 -0.431 1 85.38 102 SER A O 1
ATOM 821 N N . CYS A 1 103 ? 8.203 -2.875 -2.088 1 87.06 103 CYS A N 1
ATOM 822 C CA . CYS A 1 103 ? 9.586 -2.988 -2.531 1 87.06 103 CYS A CA 1
ATOM 823 C C . CYS A 1 103 ? 10.055 -1.693 -3.182 1 87.06 103 CYS A C 1
ATOM 825 O O . CYS A 1 103 ? 9.25 -0.934 -3.719 1 87.06 103 CYS A O 1
ATOM 827 N N . PRO A 1 104 ? 11.336 -1.443 -3.137 1 83.69 104 PRO A N 1
ATOM 828 C CA . PRO A 1 104 ? 11.875 -0.201 -3.693 1 83.69 104 PRO A CA 1
ATOM 829 C C . PRO A 1 104 ? 11.57 -0.041 -5.184 1 83.69 104 PRO A C 1
ATOM 831 O O . PRO A 1 104 ? 11.297 1.069 -5.645 1 83.69 104 PRO A O 1
ATOM 834 N N . THR A 1 105 ? 11.641 -1.136 -5.93 1 84.19 105 THR A N 1
ATOM 835 C CA . THR A 1 105 ? 11.375 -1.073 -7.363 1 84.19 105 THR A CA 1
ATOM 836 C C . THR A 1 105 ? 9.961 -0.574 -7.637 1 84.19 105 THR A C 1
ATOM 838 O O . THR A 1 105 ? 9.758 0.291 -8.492 1 84.19 105 THR A O 1
ATOM 841 N N . PHE A 1 106 ? 9.031 -1.01 -6.93 1 87.06 106 PHE A N 1
ATOM 842 C CA . PHE A 1 106 ? 7.637 -0.623 -7.121 1 87.06 106 PHE A CA 1
ATOM 843 C C . PHE A 1 106 ? 7.418 0.833 -6.727 1 87.06 106 PHE A C 1
ATOM 845 O O . PHE A 1 106 ? 6.723 1.573 -7.422 1 87.06 106 PHE A O 1
ATOM 852 N N . ILE A 1 107 ? 8 1.215 -5.637 1 82.19 107 ILE A N 1
ATOM 853 C CA . ILE A 1 107 ? 7.879 2.586 -5.156 1 82.19 107 ILE A CA 1
ATOM 854 C C . ILE A 1 107 ? 8.453 3.551 -6.188 1 82.19 107 ILE A C 1
ATOM 856 O O . ILE A 1 107 ? 7.883 4.617 -6.434 1 82.19 107 ILE A O 1
ATOM 860 N N . GLU A 1 108 ? 9.477 3.139 -6.777 1 81.19 108 GLU A N 1
ATOM 861 C CA . GLU A 1 108 ? 10.062 3.961 -7.832 1 81.19 108 GLU A CA 1
ATOM 862 C C . GLU A 1 108 ? 9.117 4.086 -9.023 1 81.19 108 GLU A C 1
ATOM 864 O O . GLU A 1 108 ? 9.008 5.16 -9.625 1 81.19 108 GLU A O 1
ATOM 869 N N . LEU A 1 109 ? 8.5 2.994 -9.344 1 77.19 109 LEU A N 1
ATOM 870 C CA . LEU A 1 109 ? 7.551 3 -10.453 1 77.19 109 LEU A CA 1
ATOM 871 C C . LEU A 1 109 ? 6.371 3.918 -10.156 1 77.19 109 LEU A C 1
ATOM 873 O O . LEU A 1 109 ? 5.84 4.566 -11.062 1 77.19 109 LEU A O 1
ATOM 877 N N . LEU A 1 110 ? 5.961 3.984 -8.844 1 75.69 110 LEU A N 1
ATOM 878 C CA . LEU A 1 110 ? 4.871 4.859 -8.43 1 75.69 110 LEU A CA 1
ATOM 879 C C . LEU A 1 110 ? 5.281 6.324 -8.547 1 75.69 110 LEU A C 1
ATOM 881 O O . LEU A 1 110 ? 4.469 7.172 -8.922 1 75.69 110 LEU A O 1
ATOM 885 N N . ASP A 1 111 ? 6.504 6.543 -8.172 1 69.94 111 ASP A N 1
ATOM 886 C CA . ASP A 1 111 ? 7.027 7.902 -8.219 1 69.94 111 ASP A CA 1
ATOM 887 C C . ASP A 1 111 ? 7.008 8.453 -9.641 1 69.94 111 ASP A C 1
ATOM 889 O O . ASP A 1 111 ? 6.816 9.648 -9.852 1 69.94 111 ASP A O 1
ATOM 893 N N . GLN A 1 112 ? 7.266 7.523 -10.5 1 62.03 112 GLN A N 1
ATOM 894 C CA . GLN A 1 112 ? 7.301 7.922 -11.898 1 62.03 112 GLN A CA 1
ATOM 895 C C . GLN A 1 112 ? 5.898 8.234 -12.422 1 62.03 112 GLN A C 1
ATOM 897 O O . GLN A 1 112 ? 5.746 8.898 -13.453 1 62.03 112 GLN A O 1
ATOM 902 N N . SER A 1 113 ? 5.008 7.734 -11.539 1 61.31 113 SER A N 1
ATOM 903 C CA . SER A 1 113 ? 3.623 8.047 -11.875 1 61.31 113 SER A CA 1
ATOM 904 C C . SER A 1 113 ? 3.08 9.164 -10.992 1 61.31 113 SER A C 1
ATOM 906 O O . SER A 1 113 ? 3.666 9.484 -9.961 1 61.31 113 SER A O 1
ATOM 908 N N . SER A 1 114 ? 2.281 10.016 -11.469 1 56.12 114 SER A N 1
ATOM 909 C CA . SER A 1 114 ? 1.771 11.102 -10.641 1 56.12 114 SER A CA 1
ATOM 910 C C . SER A 1 114 ? 1.189 10.578 -9.336 1 56.12 114 SER A C 1
ATOM 912 O O . SER A 1 114 ? 0.448 9.586 -9.336 1 56.12 114 SER A O 1
ATOM 914 N N . SER A 1 115 ? 1.842 10.93 -8.242 1 62.09 115 SER A N 1
ATOM 915 C CA . SER A 1 115 ? 1.309 10.578 -6.934 1 62.09 115 SER A CA 1
ATOM 916 C C . SER A 1 115 ? -0.178 10.898 -6.836 1 62.09 115 SER A C 1
ATOM 918 O O . SER A 1 115 ? -0.609 11.984 -7.238 1 62.09 115 SER A O 1
ATOM 920 N N . LYS A 1 116 ? -0.962 9.977 -6.594 1 79.31 116 LYS A N 1
ATOM 921 C CA . LYS A 1 116 ? -2.402 10.133 -6.41 1 79.31 116 LYS A CA 1
ATOM 922 C C . LYS A 1 116 ? -2.713 10.797 -5.07 1 79.31 116 LYS A C 1
ATOM 924 O O . LYS A 1 116 ? -1.95 10.656 -4.109 1 79.31 116 LYS A O 1
ATOM 929 N N . LEU A 1 117 ? -3.645 11.68 -5.098 1 87.19 117 LEU A N 1
ATOM 930 C CA . LEU A 1 117 ? -3.984 12.453 -3.906 1 87.19 117 LEU A CA 1
ATOM 931 C C . LEU A 1 117 ? -5.438 12.219 -3.504 1 87.19 117 LEU A C 1
ATOM 933 O O . LEU A 1 117 ? -6.355 12.586 -4.242 1 87.19 117 LEU A O 1
ATOM 937 N N . CYS A 1 118 ? -5.625 11.469 -2.498 1 90.88 118 CYS A N 1
ATOM 938 C CA . CYS A 1 118 ? -6.938 11.406 -1.863 1 90.88 118 CYS A CA 1
ATOM 939 C C . CYS A 1 118 ? -6.965 12.234 -0.584 1 90.88 118 CYS A C 1
ATOM 941 O O . CYS A 1 118 ? -5.938 12.758 -0.156 1 90.88 118 CYS A O 1
ATOM 943 N N . GLU A 1 119 ? -8.117 12.344 0.02 1 93.12 119 GLU A N 1
ATOM 944 C CA . GLU A 1 119 ? -8.266 13.156 1.228 1 93.12 119 GLU A CA 1
ATOM 945 C C . GLU A 1 119 ? -7.426 12.594 2.373 1 93.12 119 GLU A C 1
ATOM 947 O O . GLU A 1 119 ? -6.902 13.352 3.195 1 93.12 119 GLU A O 1
ATOM 952 N N . HIS A 1 120 ? -7.238 11.328 2.436 1 93.06 120 HIS A N 1
ATOM 953 C CA . HIS A 1 120 ? -6.453 10.703 3.49 1 93.06 120 HIS A CA 1
ATOM 954 C C . HIS A 1 120 ? -4.965 11 3.32 1 93.06 120 HIS A C 1
ATOM 956 O O . HIS A 1 120 ? -4.281 11.32 4.293 1 93.06 120 HIS A O 1
ATOM 962 N N . VAL A 1 121 ? -4.48 10.883 2.086 1 92.06 121 VAL A N 1
ATOM 963 C CA . VAL A 1 121 ? -3.078 11.18 1.809 1 92.06 121 VAL A CA 1
ATOM 964 C C . VAL A 1 121 ? -2.799 12.656 2.076 1 92.06 121 VAL A C 1
ATOM 966 O O . VAL A 1 121 ? -1.771 13 2.664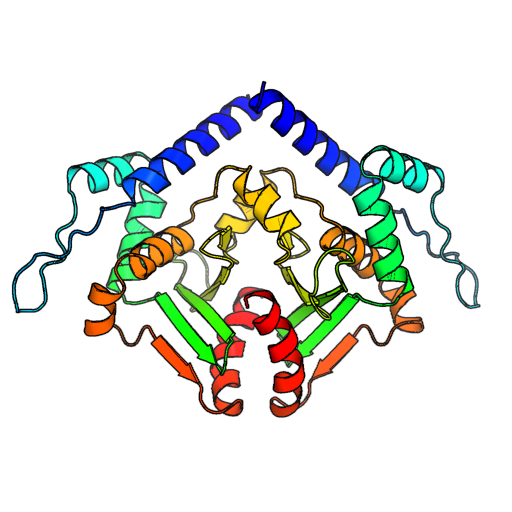 1 92.06 121 VAL A O 1
ATOM 969 N N . LEU A 1 122 ? -3.699 13.516 1.647 1 91.69 122 LEU A N 1
ATOM 970 C CA . LEU A 1 122 ? -3.525 14.945 1.881 1 91.69 122 LEU A CA 1
ATOM 971 C C . LEU A 1 122 ? -3.42 15.242 3.373 1 91.69 122 LEU A C 1
ATOM 973 O O . LEU A 1 122 ? -2.508 15.953 3.805 1 91.69 122 LEU A O 1
ATOM 977 N N . ALA A 1 123 ? -4.379 14.703 4.133 1 92.12 123 ALA A N 1
ATOM 978 C CA . ALA A 1 123 ? -4.367 14.898 5.578 1 92.12 123 ALA A CA 1
ATOM 979 C C . ALA A 1 123 ? -3.057 14.414 6.191 1 92.12 123 ALA A C 1
ATOM 981 O O . ALA A 1 123 ? -2.461 15.102 7.023 1 92.12 123 ALA A O 1
ATOM 982 N N . TRP A 1 124 ? -2.615 13.297 5.781 1 91.44 124 TRP A N 1
ATOM 983 C CA . TRP A 1 124 ? -1.382 12.719 6.309 1 91.44 124 TRP A CA 1
ATOM 984 C C . TRP A 1 124 ? -0.182 13.594 5.957 1 91.44 124 TRP A C 1
ATOM 986 O O . TRP A 1 124 ? 0.669 13.859 6.805 1 91.44 124 TRP A O 1
ATOM 996 N N . LYS A 1 125 ? -0.066 14.016 4.66 1 89.75 125 LYS A N 1
ATOM 997 C CA . LYS A 1 125 ? 1.06 14.844 4.234 1 89.75 125 LYS A CA 1
ATOM 998 C C . LYS A 1 125 ? 1.137 16.125 5.051 1 89.75 125 LYS A C 1
ATOM 1000 O O . LYS A 1 125 ? 2.219 16.531 5.48 1 89.75 125 LYS A O 1
ATOM 1005 N N . LEU A 1 126 ? 0.026 16.703 5.242 1 87.81 126 LEU A N 1
ATOM 1006 C CA . LEU A 1 126 ? -0.012 17.953 6.004 1 87.81 126 LEU A CA 1
ATOM 1007 C C . LEU A 1 126 ? 0.344 17.703 7.465 1 87.81 126 LEU A C 1
ATOM 1009 O O . LEU A 1 126 ? 1.07 18.484 8.07 1 87.81 126 LEU A O 1
ATOM 1013 N N . HIS A 1 127 ? -0.161 16.641 7.973 1 87.56 127 HIS A N 1
ATOM 1014 C CA . HIS A 1 127 ? 0.178 16.266 9.336 1 87.56 127 HIS A CA 1
ATOM 1015 C C . HIS A 1 127 ? 1.672 16 9.484 1 87.56 127 HIS A C 1
ATOM 1017 O O . HIS A 1 127 ? 2.314 16.516 10.398 1 87.56 127 HIS A O 1
ATOM 1023 N N . ASP A 1 128 ? 2.17 15.211 8.617 1 86.25 128 ASP A N 1
ATOM 1024 C CA . ASP A 1 128 ? 3.561 14.773 8.664 1 86.25 128 ASP A CA 1
ATOM 1025 C C . ASP A 1 128 ? 4.516 15.961 8.539 1 86.25 128 ASP A C 1
ATOM 1027 O O . ASP A 1 128 ? 5.574 15.977 9.164 1 86.25 128 ASP A O 1
ATOM 1031 N N . ARG A 1 129 ? 4.148 16.891 7.77 1 81.88 129 ARG A N 1
ATOM 1032 C CA . ARG A 1 129 ? 5.012 18.047 7.523 1 81.88 129 ARG A CA 1
ATOM 1033 C C . ARG A 1 129 ? 4.906 19.062 8.656 1 81.88 129 ARG A C 1
ATOM 1035 O O . ARG A 1 129 ? 5.738 19.953 8.773 1 81.88 129 ARG A O 1
ATOM 1042 N N . ASN A 1 130 ? 3.904 18.906 9.461 1 80.94 130 ASN A N 1
ATOM 1043 C CA . ASN A 1 130 ? 3.682 19.844 10.555 1 80.94 130 ASN A CA 1
ATOM 1044 C C . ASN A 1 130 ? 3.555 19.125 11.898 1 80.94 130 ASN A C 1
ATOM 1046 O O . ASN A 1 130 ? 2.717 19.484 12.727 1 80.94 130 ASN A O 1
ATOM 1050 N N . LYS A 1 131 ? 4.328 18.125 12.094 1 77.5 131 LYS A N 1
ATOM 1051 C CA . LYS A 1 131 ? 4.254 17.266 13.273 1 77.5 131 LYS A CA 1
ATOM 1052 C C . LYS A 1 131 ? 4.402 18.078 14.555 1 77.5 131 LYS A C 1
ATOM 1054 O O . LYS A 1 131 ? 3.746 17.781 15.562 1 77.5 131 LYS A O 1
ATOM 1059 N N . GLU A 1 132 ? 5.328 18.938 14.492 1 72.62 132 GLU A N 1
ATOM 1060 C CA . GLU A 1 132 ? 5.57 19.734 15.688 1 72.62 132 GLU A CA 1
ATOM 1061 C C . GLU A 1 132 ? 4.309 20.484 16.109 1 72.62 132 GLU A C 1
ATOM 1063 O O . GLU A 1 132 ? 4.051 20.641 17.312 1 72.62 132 GLU A O 1
ATOM 1068 N N . PHE A 1 133 ? 3.611 20.781 15.078 1 68.62 133 PHE A N 1
ATOM 1069 C CA . PHE A 1 133 ? 2.377 21.531 15.328 1 68.62 133 PHE A CA 1
ATOM 1070 C C . PHE A 1 133 ? 1.309 20.609 15.914 1 68.62 133 PHE A C 1
ATOM 1072 O O . PHE A 1 133 ? 0.621 20.984 16.859 1 68.62 133 PHE A O 1
ATOM 1079 N N . PHE A 1 134 ? 1.211 19.5 15.461 1 71.81 134 PHE A N 1
ATOM 1080 C CA . PHE A 1 134 ? 0.131 18.594 15.828 1 71.81 134 PHE A CA 1
ATOM 1081 C C . PHE A 1 134 ? 0.513 17.781 17.047 1 71.81 134 PHE A C 1
ATOM 1083 O O . PHE A 1 134 ? -0.357 17.25 17.75 1 71.81 134 PHE A O 1
ATOM 1090 N N . ALA A 1 135 ? 1.796 17.656 17.281 1 65.88 135 ALA A N 1
ATOM 1091 C CA . ALA A 1 135 ? 2.24 16.953 18.484 1 65.88 135 ALA A CA 1
ATOM 1092 C C . ALA A 1 135 ? 1.652 17.578 19.734 1 65.88 135 ALA A C 1
ATOM 1094 O O . ALA A 1 135 ? 1.33 16.875 20.703 1 65.88 135 ALA A O 1
ATOM 1095 N N . ASN A 1 136 ? 1.583 18.844 19.688 1 61.62 136 ASN A N 1
ATOM 1096 C CA . ASN A 1 136 ? 1.098 19.562 20.859 1 61.62 136 ASN A CA 1
ATOM 1097 C C . ASN A 1 136 ? -0.421 19.469 20.984 1 61.62 136 ASN A C 1
ATOM 1099 O O . ASN A 1 136 ? -0.976 19.719 22.062 1 61.62 136 ASN A O 1
ATOM 1103 N N . TYR A 1 137 ? -1.048 19.109 19.969 1 58.06 137 TYR A N 1
ATOM 1104 C CA . TYR A 1 137 ? -2.506 19.156 19.969 1 58.06 137 TYR A CA 1
ATOM 1105 C C . TYR A 1 137 ? -3.094 17.75 19.922 1 58.06 137 TYR A C 1
ATOM 1107 O O . TYR A 1 137 ? -4.234 17.531 20.328 1 58.06 137 TYR A O 1
ATOM 1115 N N . SER A 1 138 ? -2.398 16.766 19.25 1 57.5 138 SER A N 1
ATOM 1116 C CA . SER A 1 138 ? -3.105 15.516 19 1 57.5 138 SER A CA 1
ATOM 1117 C C . SER A 1 138 ? -2.301 14.32 19.484 1 57.5 138 SER A C 1
ATOM 1119 O O . SER A 1 138 ? -1.07 14.367 19.531 1 57.5 138 SER A O 1
ATOM 1121 N N . GLU A 1 139 ? -3.002 13.492 20.344 1 62.25 139 GLU A N 1
ATOM 1122 C CA . GLU A 1 139 ? -2.479 12.156 20.625 1 62.25 139 GLU A CA 1
ATOM 1123 C C . GLU A 1 139 ? -2.369 11.336 19.328 1 62.25 139 GLU A C 1
ATOM 1125 O O . GLU A 1 139 ? -2.955 10.258 19.234 1 62.25 139 GLU A O 1
ATOM 1130 N N . SER A 1 140 ? -1.86 11.984 18.266 1 76.69 140 SER A N 1
ATOM 1131 C CA . SER A 1 140 ? -1.795 11.328 16.969 1 76.69 140 SER A CA 1
ATOM 1132 C C . SER A 1 140 ? -0.708 10.258 16.938 1 76.69 140 SER A C 1
ATOM 1134 O O . SER A 1 140 ? -0.744 9.359 16.109 1 76.69 140 SER A O 1
ATOM 1136 N N . LEU A 1 141 ? 0.164 10.359 17.984 1 78.31 141 LEU A N 1
ATOM 1137 C CA . LEU A 1 141 ? 1.202 9.336 18.078 1 78.31 141 LEU A CA 1
ATOM 1138 C C . LEU A 1 141 ? 0.848 8.297 19.125 1 78.31 141 LEU A C 1
ATOM 1140 O O . LEU A 1 141 ? 0.64 8.641 20.297 1 78.31 141 LEU A O 1
ATOM 1144 N N . ILE A 1 142 ? 0.659 7.109 18.781 1 79.69 142 ILE A N 1
ATOM 1145 C CA . ILE A 1 142 ? 0.358 5.996 19.672 1 79.69 142 ILE A CA 1
ATOM 1146 C C . ILE A 1 142 ? 1.554 5.047 19.734 1 79.69 142 ILE A C 1
ATOM 1148 O O . ILE A 1 142 ? 1.924 4.438 18.719 1 79.69 142 ILE A O 1
ATOM 1152 N N . ARG A 1 143 ? 2.221 5.008 20.812 1 79.56 143 ARG A N 1
ATOM 1153 C CA . ARG A 1 143 ? 3.297 4.051 21.031 1 79.56 143 ARG A CA 1
ATOM 1154 C C . ARG A 1 143 ? 2.773 2.785 21.719 1 79.56 143 ARG A C 1
ATOM 1156 O O . ARG A 1 143 ? 2.291 2.836 22.844 1 79.56 143 ARG A O 1
ATOM 1163 N N . VAL A 1 144 ? 2.832 1.713 20.953 1 75.81 144 VAL A N 1
ATOM 1164 C CA . VAL A 1 144 ? 2.363 0.436 21.484 1 75.81 144 VAL A CA 1
ATOM 1165 C C . VAL A 1 144 ? 3.531 -0.328 22.109 1 75.81 144 VAL A C 1
ATOM 1167 O O . VAL A 1 144 ? 4.496 -0.663 21.406 1 75.81 144 VAL A O 1
ATOM 1170 N N . GLU A 1 145 ? 3.553 -0.445 23.375 1 76.69 145 GLU A N 1
ATOM 1171 C CA . GLU A 1 145 ? 4.648 -1.103 24.078 1 76.69 145 GLU A CA 1
ATOM 1172 C C . GLU A 1 145 ? 4.473 -2.619 24.078 1 76.69 145 GLU A C 1
ATOM 1174 O O . GLU A 1 145 ? 5.453 -3.363 24 1 76.69 145 GLU A O 1
ATOM 1179 N N . LYS A 1 146 ? 3.217 -3.025 24.25 1 74.62 146 LYS A N 1
ATOM 1180 C CA . LYS A 1 146 ? 2.928 -4.453 24.328 1 74.62 146 LYS A CA 1
ATOM 1181 C C . LYS A 1 146 ? 2.125 -4.918 23.109 1 74.62 146 LYS A C 1
ATOM 1183 O O . LYS A 1 146 ? 1.236 -4.207 22.641 1 74.62 146 LYS A O 1
ATOM 1188 N N . LEU A 1 147 ? 2.379 -6.023 22.625 1 71.75 147 LEU A N 1
ATOM 1189 C CA . LEU A 1 147 ? 1.762 -6.578 21.438 1 71.75 147 LEU A CA 1
ATOM 1190 C C . LEU A 1 147 ? 0.254 -6.719 21.609 1 71.75 147 LEU A C 1
ATOM 1192 O O . LEU A 1 147 ? -0.509 -6.547 20.656 1 71.75 147 LEU A O 1
ATOM 1196 N N . ASP A 1 148 ? -0.153 -7.008 22.844 1 71.88 148 ASP A N 1
ATOM 1197 C CA . ASP A 1 148 ? -1.58 -7.191 23.094 1 71.88 148 ASP A CA 1
ATOM 1198 C C . ASP A 1 148 ? -2.354 -5.906 22.812 1 71.88 148 ASP A C 1
ATOM 1200 O O . ASP A 1 148 ? -3.508 -5.949 22.375 1 71.88 148 ASP A O 1
ATOM 1204 N N . LYS A 1 149 ? -1.711 -4.785 23.031 1 72.75 149 LYS A N 1
ATOM 1205 C CA . LYS A 1 149 ? -2.365 -3.508 22.766 1 72.75 149 LYS A CA 1
ATOM 1206 C C . LYS A 1 149 ? -2.402 -3.215 21.266 1 72.75 149 LYS A C 1
ATOM 1208 O O . LYS A 1 149 ? -3.242 -2.439 20.797 1 72.75 149 LYS A O 1
ATOM 1213 N N . MET A 1 150 ? -1.407 -3.926 20.578 1 70.31 150 MET A N 1
ATOM 1214 C CA . MET A 1 150 ? -1.366 -3.752 19.125 1 70.31 150 MET A CA 1
ATOM 1215 C C . MET A 1 150 ? -2.604 -4.355 18.469 1 70.31 150 MET A C 1
ATOM 1217 O O . MET A 1 150 ? -3.047 -3.885 17.422 1 70.31 150 MET A O 1
ATOM 1221 N N . GLU A 1 151 ? -3.18 -5.336 19.156 1 68.19 151 GLU A N 1
ATOM 1222 C CA . GLU A 1 151 ? -4.363 -6 18.625 1 68.19 151 GLU A CA 1
ATOM 1223 C C . GLU A 1 151 ? -5.488 -5 18.359 1 68.19 151 GLU A C 1
ATOM 1225 O O . GLU A 1 151 ? -6.203 -5.109 17.359 1 68.19 151 GLU A O 1
ATOM 1230 N N . ASP A 1 152 ? -5.648 -3.988 19.219 1 68.38 152 ASP A N 1
ATOM 1231 C CA . ASP A 1 152 ? -6.703 -2.99 19.094 1 68.38 152 ASP A CA 1
ATOM 1232 C C . ASP A 1 152 ? -6.508 -2.145 17.828 1 68.38 152 ASP A C 1
ATOM 1234 O O . ASP A 1 152 ? -7.48 -1.74 17.188 1 68.38 152 ASP A O 1
ATOM 1238 N N . TYR A 1 153 ? -5.219 -2.057 17.469 1 68.75 153 TYR A N 1
ATOM 1239 C CA . TYR A 1 153 ? -4.922 -1.19 16.344 1 68.75 153 TYR A CA 1
ATOM 1240 C C . TYR A 1 153 ? -4.867 -1.991 15.039 1 68.75 153 TYR A C 1
ATOM 1242 O O . TYR A 1 153 ? -5.105 -1.449 13.961 1 68.75 153 TYR A O 1
ATOM 1250 N N . LEU A 1 154 ? -4.5 -3.316 15.219 1 65.69 154 LEU A N 1
ATOM 1251 C CA . LEU A 1 154 ? -4.5 -4.18 14.047 1 65.69 154 LEU A CA 1
ATOM 1252 C C . LEU A 1 154 ? -5.895 -4.289 13.445 1 65.69 154 LEU A C 1
ATOM 1254 O O . LEU A 1 154 ? -6.043 -4.449 12.234 1 65.69 154 LEU A O 1
ATOM 1258 N N . LYS A 1 155 ? -6.883 -4.105 14.312 1 62.91 155 LYS A N 1
ATOM 1259 C CA . LYS A 1 155 ? -8.266 -4.137 13.836 1 62.91 155 LYS A CA 1
ATOM 1260 C C . LYS A 1 155 ? -8.555 -2.953 12.914 1 62.91 155 LYS A C 1
ATOM 1262 O O . LYS A 1 155 ? -9.391 -3.051 12.016 1 62.91 155 LYS A O 1
ATOM 1267 N N . TRP A 1 156 ? -7.891 -1.826 13.242 1 60.75 156 TRP A N 1
ATOM 1268 C CA . TRP A 1 156 ? -8.047 -0.656 12.383 1 60.75 156 TRP A CA 1
ATOM 1269 C C . TRP A 1 156 ? -7.547 -0.946 10.977 1 60.75 156 TRP A C 1
ATOM 1271 O O . TRP A 1 156 ? -8.078 -0.413 10 1 60.75 156 TRP A O 1
ATOM 1281 N N . CYS A 1 157 ? -6.438 -1.719 10.914 1 54.41 157 CYS A N 1
ATOM 1282 C CA . CYS A 1 157 ? -5.848 -2.043 9.625 1 54.41 157 CYS A CA 1
ATOM 1283 C C . CYS A 1 157 ? -6.707 -3.051 8.867 1 54.41 157 CYS A C 1
ATOM 1285 O O . CYS A 1 157 ? -6.734 -3.051 7.637 1 54.41 157 CYS A O 1
ATOM 1287 N N . GLN A 1 158 ? -7.27 -4.141 9.555 1 48.91 158 GLN A N 1
ATOM 1288 C CA . GLN A 1 158 ? -8.047 -5.223 8.961 1 48.91 158 GLN A CA 1
ATOM 1289 C C . GLN A 1 158 ? -9.344 -4.695 8.352 1 48.91 158 GLN A C 1
ATOM 1291 O O . GLN A 1 158 ? -9.82 -5.219 7.34 1 48.91 158 GLN A O 1
ATOM 1296 N N . LEU A 1 159 ? -10.062 -3.863 9.172 1 43.09 159 LEU A N 1
ATOM 1297 C CA . LEU A 1 159 ? -11.445 -3.602 8.781 1 43.09 159 LEU A CA 1
ATOM 1298 C C . LEU A 1 159 ? -11.508 -2.969 7.398 1 43.09 159 LEU A C 1
ATOM 1300 O O . LEU A 1 159 ? -12.57 -2.945 6.77 1 43.09 159 LEU A O 1
ATOM 1304 N N . CYS A 1 160 ? -10.664 -2.18 7.113 1 37.25 160 CYS A N 1
ATOM 1305 C CA . CYS A 1 160 ? -11 -1.552 5.84 1 37.25 160 CYS A CA 1
ATOM 1306 C C . CYS A 1 160 ? -11.008 -2.576 4.711 1 37.25 160 CYS A C 1
ATOM 1308 O O . CYS A 1 160 ? -11.297 -2.238 3.564 1 37.25 160 CYS A O 1
ATOM 1310 N N . PHE A 1 161 ? -10.273 -3.645 4.801 1 33.06 161 PHE A N 1
ATOM 1311 C CA . PHE A 1 161 ? -10.406 -4.672 3.779 1 33.06 161 PHE A CA 1
ATOM 1312 C C . PHE A 1 161 ? -11.734 -5.41 3.922 1 33.06 161 PHE A C 1
ATOM 1314 O O . PHE A 1 161 ? -12 -6.367 3.191 1 33.06 161 PHE A O 1
ATOM 1321 N N . LEU A 1 162 ? -12.422 -5.32 4.969 1 28.08 162 LEU A N 1
ATOM 1322 C CA . LEU A 1 162 ? -13.719 -5.988 4.941 1 28.08 162 LEU A CA 1
ATOM 1323 C C . LEU A 1 162 ? -14.695 -5.238 4.043 1 28.08 162 LEU A C 1
ATOM 1325 O O . LEU A 1 162 ? -14.789 -4.008 4.113 1 28.08 162 LEU A O 1
ATOM 1329 N N . MET B 1 1 ? -8.734 10.727 -25.719 1 51.5 1 MET B N 1
ATOM 1330 C CA . MET B 1 1 ? -9.445 11.5 -24.719 1 51.5 1 MET B CA 1
ATOM 1331 C C . MET B 1 1 ? -9.078 11.031 -23.312 1 51.5 1 MET B C 1
ATOM 1333 O O . MET B 1 1 ? -8.742 11.836 -22.438 1 51.5 1 MET B O 1
ATOM 1337 N N . GLU B 1 2 ? -8.984 9.773 -23.094 1 55.44 2 GLU B N 1
ATOM 1338 C CA . GLU B 1 2 ? -8.68 9.195 -21.797 1 55.44 2 GLU B CA 1
ATOM 1339 C C . GLU B 1 2 ? -7.219 9.422 -21.422 1 55.44 2 GLU B C 1
ATOM 1341 O O . GLU B 1 2 ? -6.914 9.789 -20.281 1 55.44 2 GLU B O 1
ATOM 1346 N N . LYS B 1 3 ? -6.355 9.43 -22.391 1 59.22 3 LYS B N 1
ATOM 1347 C CA . LYS B 1 3 ? -4.93 9.648 -22.156 1 59.22 3 LYS B CA 1
ATOM 1348 C C . LYS B 1 3 ? -4.664 11.086 -21.719 1 59.22 3 LYS B C 1
ATOM 1350 O O . LYS B 1 3 ? -3.82 11.336 -20.859 1 59.22 3 LYS B O 1
ATOM 1355 N N . ASP B 1 4 ? -5.402 11.961 -22.359 1 67.25 4 ASP B N 1
ATOM 1356 C CA . ASP B 1 4 ? -5.23 13.383 -22.078 1 67.25 4 ASP B CA 1
ATOM 1357 C C . ASP B 1 4 ? -5.656 13.711 -20.641 1 67.25 4 ASP B C 1
ATOM 1359 O O . ASP B 1 4 ? -4.988 14.484 -19.953 1 67.25 4 ASP B O 1
ATOM 1363 N N . GLU B 1 5 ? -6.676 13.023 -20.172 1 67.62 5 GLU B N 1
ATOM 1364 C CA . GLU B 1 5 ? -7.199 13.266 -18.828 1 67.62 5 GLU B CA 1
ATOM 1365 C C . GLU B 1 5 ? -6.238 12.75 -17.766 1 67.62 5 GLU B C 1
ATOM 1367 O O . GLU B 1 5 ? -6.062 13.383 -16.719 1 67.62 5 GLU B O 1
ATOM 1372 N N . LEU B 1 6 ? -5.602 11.773 -18.125 1 64.19 6 LEU B N 1
ATOM 1373 C CA . LEU B 1 6 ? -4.656 11.18 -17.188 1 64.19 6 LEU B CA 1
ATOM 1374 C C . LEU B 1 6 ? -3.424 12.062 -17.016 1 64.19 6 LEU B C 1
ATOM 1376 O O . LEU B 1 6 ? -2.914 12.227 -15.914 1 64.19 6 LEU B O 1
ATOM 1380 N N . GLU B 1 7 ? -3.055 12.578 -18.141 1 68.19 7 GLU B N 1
ATOM 1381 C CA . GLU B 1 7 ? -1.904 13.477 -18.109 1 68.19 7 GLU B CA 1
ATOM 1382 C C . GLU B 1 7 ? -2.215 14.75 -17.312 1 68.19 7 GLU B C 1
ATOM 1384 O O . GLU B 1 7 ? -1.373 15.234 -16.562 1 68.19 7 GLU B O 1
ATOM 1389 N N . LYS B 1 8 ? -3.373 15.242 -17.578 1 74.44 8 LYS B N 1
ATOM 1390 C CA . LYS B 1 8 ? -3.793 16.438 -16.859 1 74.44 8 LYS B CA 1
ATOM 1391 C C . LYS B 1 8 ? -3.869 16.172 -15.352 1 74.44 8 LYS B C 1
ATOM 1393 O O . LYS B 1 8 ? -3.428 16.984 -14.547 1 74.44 8 LYS B O 1
ATOM 1398 N N . LYS B 1 9 ? -4.352 15 -15.031 1 72.56 9 LYS B N 1
ATOM 1399 C CA . LYS B 1 9 ? -4.457 14.633 -13.625 1 72.56 9 LYS B CA 1
ATOM 1400 C C . LYS B 1 9 ? -3.076 14.5 -12.992 1 72.56 9 LYS B C 1
ATOM 1402 O O . LYS B 1 9 ? -2.875 14.891 -11.844 1 72.56 9 LYS B O 1
ATOM 1407 N N . ARG B 1 10 ? -2.164 14 -13.758 1 71.75 10 ARG B N 1
ATOM 1408 C CA . ARG B 1 10 ? -0.791 13.875 -13.281 1 71.75 10 ARG B CA 1
ATOM 1409 C C . ARG B 1 10 ? -0.181 15.242 -13 1 71.75 10 ARG B C 1
ATOM 1411 O O . ARG B 1 10 ? 0.489 15.438 -11.984 1 71.75 10 ARG B O 1
ATOM 1418 N N . GLU B 1 11 ? -0.444 16.094 -13.875 1 76.56 11 GLU B N 1
ATOM 1419 C CA . GLU B 1 11 ? 0.071 17.453 -13.703 1 76.56 11 GLU B CA 1
ATOM 1420 C C . GLU B 1 11 ? -0.552 18.141 -12.492 1 76.56 11 GLU B C 1
ATOM 1422 O O . GLU B 1 11 ? 0.14 18.828 -11.734 1 76.56 11 GLU B O 1
ATOM 1427 N N . PHE B 1 12 ? -1.829 17.922 -12.352 1 79.5 12 PHE B N 1
ATOM 1428 C CA . PHE B 1 12 ? -2.525 18.516 -11.219 1 79.5 12 PHE B CA 1
ATOM 1429 C C . PHE B 1 12 ? -2.002 17.953 -9.898 1 79.5 12 PHE B C 1
ATOM 1431 O O . PHE B 1 12 ? -1.833 18.703 -8.93 1 79.5 12 PHE B O 1
ATOM 1438 N N . ASN B 1 13 ? -1.663 16.734 -9.906 1 75.75 13 ASN B N 1
ATOM 1439 C CA . ASN B 1 13 ? -1.14 16.109 -8.695 1 75.75 13 ASN B CA 1
ATOM 1440 C C . ASN B 1 13 ? 0.246 16.641 -8.344 1 75.75 13 ASN B C 1
ATOM 1442 O O . ASN B 1 13 ? 0.559 16.844 -7.172 1 75.75 13 ASN B O 1
ATOM 1446 N N . GLN B 1 14 ? 1.021 16.781 -9.32 1 79.06 14 GLN B N 1
ATOM 1447 C CA . GLN B 1 14 ? 2.338 17.359 -9.086 1 79.06 14 GLN B CA 1
ATOM 1448 C C . GLN B 1 14 ? 2.219 18.781 -8.531 1 79.06 14 GLN B C 1
ATOM 1450 O O . GLN B 1 14 ? 2.947 19.141 -7.605 1 79.06 14 GLN B O 1
ATOM 1455 N N . LEU B 1 15 ? 1.336 19.531 -9.086 1 84.56 15 LEU B N 1
ATOM 1456 C CA . LEU B 1 15 ? 1.095 20.891 -8.625 1 84.56 15 LEU B CA 1
ATOM 1457 C C . LEU B 1 15 ? 0.568 20.891 -7.191 1 84.56 15 LEU B C 1
ATOM 1459 O O . LEU B 1 15 ? 1.002 21.703 -6.367 1 84.56 15 LEU B O 1
ATOM 1463 N N . ALA B 1 16 ? -0.309 19.984 -6.926 1 85 16 ALA B N 1
ATOM 1464 C CA . ALA B 1 16 ? -0.861 19.891 -5.578 1 85 16 ALA B CA 1
ATOM 1465 C C . ALA B 1 16 ? 0.237 19.609 -4.555 1 85 16 ALA B C 1
ATOM 1467 O O . ALA B 1 16 ? 0.258 20.219 -3.479 1 85 16 ALA B O 1
ATOM 1468 N N . ASN B 1 17 ? 1.136 18.75 -4.871 1 83.5 17 ASN B N 1
ATOM 1469 C CA . ASN B 1 17 ? 2.244 18.438 -3.973 1 83.5 17 ASN B CA 1
ATOM 1470 C C . ASN B 1 17 ? 3.086 19.672 -3.678 1 83.5 17 ASN B C 1
ATOM 1472 O O . ASN B 1 17 ? 3.5 19.891 -2.539 1 83.5 17 ASN B O 1
ATOM 1476 N N . GLN B 1 18 ? 3.285 20.438 -4.633 1 85.44 18 GLN B N 1
ATOM 1477 C CA . GLN B 1 18 ? 4.043 21.672 -4.457 1 85.44 18 GLN B CA 1
ATOM 1478 C C . GLN B 1 18 ? 3.291 22.656 -3.568 1 85.44 18 GLN B C 1
ATOM 1480 O O . GLN B 1 18 ? 3.891 23.312 -2.715 1 85.44 18 GLN B O 1
ATOM 1485 N N . LEU B 1 19 ? 2.047 22.75 -3.77 1 88.81 19 LEU B N 1
ATOM 1486 C CA . LEU B 1 19 ? 1.216 23.688 -3.014 1 88.81 19 LEU B CA 1
ATOM 1487 C C . LEU B 1 19 ? 1.125 23.266 -1.551 1 88.81 19 LEU B C 1
ATOM 1489 O O . LEU B 1 19 ? 1.03 24.125 -0.663 1 88.81 19 LEU B O 1
ATOM 1493 N N . MET B 1 20 ? 1.159 21.984 -1.312 1 87.31 20 MET B N 1
ATOM 1494 C CA . MET B 1 20 ? 1.062 21.5 0.057 1 87.31 20 MET B CA 1
ATOM 1495 C C . MET B 1 20 ? 2.307 21.859 0.858 1 87.31 20 MET B C 1
ATOM 1497 O O . MET B 1 20 ? 2.24 22.031 2.078 1 87.31 20 MET B O 1
ATOM 1501 N N . GLU B 1 21 ? 3.314 21.969 0.076 1 83.56 21 GLU B N 1
ATOM 1502 C CA . GLU B 1 21 ? 4.543 22.391 0.737 1 83.56 21 GLU B CA 1
ATOM 1503 C C . GLU B 1 21 ? 4.422 23.812 1.266 1 83.56 21 GLU B C 1
ATOM 1505 O O . GLU B 1 21 ? 4.117 24.75 0.508 1 83.56 21 GLU B O 1
ATOM 1510 N N . GLY B 1 22 ? 4.594 24.047 2.555 1 81.62 22 GLY B N 1
ATOM 1511 C CA . GLY B 1 22 ? 4.543 25.375 3.15 1 81.62 22 GLY B CA 1
ATOM 1512 C C . GLY B 1 22 ? 3.129 25.875 3.365 1 81.62 22 GLY B C 1
ATOM 1513 O O . GLY B 1 22 ? 2.916 27.078 3.582 1 81.62 22 GLY B O 1
ATOM 1514 N N . LEU B 1 23 ? 2.219 25.016 3.176 1 85.62 23 LEU B N 1
ATOM 1515 C CA . LEU B 1 23 ? 0.833 25.422 3.387 1 85.62 23 LEU B CA 1
ATOM 1516 C C . LEU B 1 23 ? 0.619 25.906 4.82 1 85.62 23 LEU B C 1
ATOM 1518 O O . LEU B 1 23 ? -0.053 26.906 5.047 1 85.62 23 LEU B O 1
ATOM 1522 N N . PHE B 1 24 ? 1.239 25.141 5.699 1 79 24 PHE B N 1
ATOM 1523 C CA . PHE B 1 24 ? 1.181 25.547 7.098 1 79 24 PHE B CA 1
ATOM 1524 C C . PHE B 1 24 ? 2.496 26.188 7.531 1 79 24 PHE B C 1
ATOM 1526 O O . PHE B 1 24 ? 3.572 25.672 7.211 1 79 24 PHE B O 1
ATOM 1533 N N . GLN B 1 25 ? 2.529 27.391 7.961 1 70.25 25 GLN B N 1
ATOM 1534 C CA . GLN B 1 25 ? 3.711 28.109 8.414 1 70.25 25 GLN B CA 1
ATOM 1535 C C . GLN B 1 25 ? 3.727 28.234 9.938 1 70.25 25 GLN B C 1
ATOM 1537 O O . GLN B 1 25 ? 2.672 28.344 10.562 1 70.25 25 GLN B O 1
ATOM 1542 N N . SER B 1 26 ? 4.797 27.562 10.547 1 59.25 26 SER B N 1
ATOM 1543 C CA . SER B 1 26 ? 4.969 27.734 11.984 1 59.25 26 SER B CA 1
ATOM 1544 C C . SER B 1 26 ? 5.012 29.203 12.367 1 59.25 26 SER B C 1
ATOM 1546 O O . SER B 1 26 ? 5.68 30 11.703 1 59.25 26 SER B O 1
ATOM 1548 N N . GLY B 1 27 ? 4.02 29.812 12.906 1 50.72 27 GLY B N 1
ATOM 1549 C CA . GLY B 1 27 ? 4.219 31.141 13.438 1 50.72 27 GLY B CA 1
ATOM 1550 C C . GLY B 1 27 ? 5.297 31.203 14.508 1 50.72 27 GLY B C 1
ATOM 1551 O O . GLY B 1 27 ? 5.621 30.188 15.125 1 50.72 27 GLY B O 1
ATOM 1552 N N . ARG B 1 28 ? 6.473 31.828 14.383 1 46.12 28 ARG B N 1
ATOM 1553 C CA . ARG B 1 28 ? 7.605 32.031 15.273 1 46.12 28 ARG B CA 1
ATOM 1554 C C . ARG B 1 28 ? 7.16 32.031 16.734 1 46.12 28 ARG B C 1
ATOM 1556 O O . ARG B 1 28 ? 7.988 32.031 17.641 1 46.12 28 ARG B O 1
ATOM 1563 N N . GLY B 1 29 ? 6.059 32.75 17.219 1 43.34 29 GLY B N 1
ATOM 1564 C CA . GLY B 1 29 ? 5.906 33.125 18.609 1 43.34 29 GLY B CA 1
ATOM 1565 C C . GLY B 1 29 ? 5.504 31.984 19.516 1 43.34 29 GLY B C 1
ATOM 1566 O O . GLY B 1 29 ? 5.164 30.906 19.047 1 43.34 29 GLY B O 1
ATOM 1567 N N . SER B 1 30 ? 5.785 32.125 21 1 42.59 30 SER B N 1
ATOM 1568 C CA . SER B 1 30 ? 5.586 31.328 22.219 1 42.59 30 SER B CA 1
ATOM 1569 C C . SER B 1 30 ? 4.371 30.422 22.109 1 42.59 30 SER B C 1
ATOM 1571 O O . SER B 1 30 ? 4.352 29.328 22.672 1 42.59 30 SER B O 1
ATOM 1573 N N . GLU B 1 31 ? 3.131 30.953 22.25 1 44.38 31 GLU B N 1
ATOM 1574 C CA . GLU B 1 31 ? 1.819 30.406 22.578 1 44.38 31 GLU B CA 1
ATOM 1575 C C . GLU B 1 31 ? 1.377 29.375 21.547 1 44.38 31 GLU B C 1
ATOM 1577 O O . GLU B 1 31 ? 1.967 29.266 20.469 1 44.38 31 GLU B O 1
ATOM 1582 N N . LEU B 1 32 ? 0.189 28.672 21.672 1 46.06 32 LEU B N 1
ATOM 1583 C CA . LEU B 1 32 ? -0.657 27.859 20.812 1 46.06 32 LEU B CA 1
ATOM 1584 C C . LEU B 1 32 ? -0.472 28.25 19.344 1 46.06 32 LEU B C 1
ATOM 1586 O O . LEU B 1 32 ? -0.972 29.297 18.906 1 46.06 32 LEU B O 1
ATOM 1590 N N . ALA B 1 33 ? 0.752 28.344 18.797 1 49.09 33 ALA B N 1
ATOM 1591 C CA . ALA B 1 33 ? 1.366 28.781 17.562 1 49.09 33 ALA B CA 1
ATOM 1592 C C . ALA B 1 33 ? 0.38 28.688 16.391 1 49.09 33 ALA B C 1
ATOM 1594 O O . ALA B 1 33 ? -0.238 27.641 16.188 1 49.09 33 ALA B O 1
ATOM 1595 N N . SER B 1 34 ? -0.431 29.781 16.141 1 54.5 34 SER B N 1
ATOM 1596 C CA . SER B 1 34 ? -1.455 30.031 15.125 1 54.5 34 SER B CA 1
ATOM 1597 C C . SER B 1 34 ? -1.046 29.453 13.773 1 54.5 34 SER B C 1
ATOM 1599 O O . SER B 1 34 ? 0.031 29.766 13.266 1 54.5 34 SER B O 1
ATOM 1601 N N . ILE B 1 35 ? -1.266 28.219 13.586 1 60.25 35 ILE B N 1
ATOM 1602 C CA . ILE B 1 35 ? -1.119 27.672 12.234 1 60.25 35 ILE B CA 1
ATOM 1603 C C . ILE B 1 35 ? -1.631 28.688 11.219 1 60.25 35 ILE B C 1
ATOM 1605 O O . ILE B 1 35 ? -2.787 29.109 11.281 1 60.25 35 ILE B O 1
ATOM 1609 N N . LYS B 1 36 ? -0.631 29.438 10.75 1 74.81 36 LYS B N 1
ATOM 1610 C CA . LYS B 1 36 ? -1.014 30.281 9.633 1 74.81 36 LYS B CA 1
ATOM 1611 C C . LYS B 1 36 ? -1.044 29.5 8.328 1 74.81 36 LYS B C 1
ATOM 1613 O O . LYS B 1 36 ? -0.158 28.672 8.07 1 74.81 36 LYS B O 1
ATOM 1618 N N . VAL B 1 37 ? -2.125 29.547 7.762 1 82.38 37 VAL B N 1
ATOM 1619 C CA . VAL B 1 37 ? -2.305 28.859 6.484 1 82.38 37 VAL B CA 1
ATOM 1620 C C . VAL B 1 37 ? -2.012 29.828 5.336 1 82.38 37 VAL B C 1
ATOM 1622 O O . VAL B 1 37 ? -2.457 30.969 5.355 1 82.38 37 VAL B O 1
ATOM 1625 N N . ASP B 1 38 ? -1.104 29.484 4.492 1 89.62 38 ASP B N 1
ATOM 1626 C CA . ASP B 1 38 ? -0.912 30.266 3.27 1 89.62 38 ASP B CA 1
ATOM 1627 C C . ASP B 1 38 ? -2.207 30.344 2.465 1 89.62 38 ASP B C 1
ATOM 1629 O O . ASP B 1 38 ? -2.629 29.359 1.857 1 89.62 38 ASP B O 1
ATOM 1633 N N . GLU B 1 39 ? -2.768 31.484 2.482 1 90.19 39 GLU B N 1
ATOM 1634 C CA . GLU B 1 39 ? -4.082 31.672 1.877 1 90.19 39 GLU B CA 1
ATOM 1635 C C . GLU B 1 39 ? -4.043 31.406 0.375 1 90.19 39 GLU B C 1
ATOM 1637 O O . GLU B 1 39 ? -4.957 30.797 -0.176 1 90.19 39 GLU B O 1
ATOM 1642 N N . ALA B 1 40 ? -2.953 31.891 -0.251 1 92.56 40 ALA B N 1
ATOM 1643 C CA . ALA B 1 40 ? -2.84 31.688 -1.694 1 92.56 40 ALA B CA 1
ATOM 1644 C C . ALA B 1 40 ? -2.75 30.203 -2.041 1 92.56 40 ALA B C 1
ATOM 1646 O O . ALA B 1 40 ? -3.43 29.734 -2.955 1 92.56 40 ALA B O 1
ATOM 1647 N N . LYS B 1 41 ? -1.994 29.547 -1.278 1 92 41 LYS B N 1
ATOM 1648 C CA . LYS B 1 41 ? -1.846 28.109 -1.511 1 92 41 LYS B CA 1
ATOM 1649 C C . LYS B 1 41 ? -3.135 27.359 -1.18 1 92 41 LYS B C 1
ATOM 1651 O O . LYS B 1 41 ? -3.516 26.422 -1.887 1 92 41 LYS B O 1
ATOM 1656 N N . SER B 1 42 ? -3.762 27.797 -0.131 1 92.12 42 SER B N 1
ATOM 1657 C CA . SER B 1 42 ? -5.02 27.172 0.27 1 92.12 42 SER B CA 1
ATOM 1658 C C . SER B 1 42 ? -6.082 27.328 -0.81 1 92.12 42 SER B C 1
ATOM 1660 O O . SER B 1 42 ? -6.785 26.375 -1.141 1 92.12 42 SER B O 1
ATOM 1662 N N . VAL B 1 43 ? -6.176 28.516 -1.36 1 93.44 43 VAL B N 1
ATOM 1663 C CA . VAL B 1 43 ? -7.164 28.797 -2.398 1 93.44 43 VAL B CA 1
ATOM 1664 C C . VAL B 1 43 ? -6.84 27.984 -3.65 1 93.44 43 VAL B C 1
ATOM 1666 O O . VAL B 1 43 ? -7.738 27.438 -4.289 1 93.44 43 VAL B O 1
ATOM 1669 N N . ALA B 1 44 ? -5.613 27.938 -3.951 1 93.25 44 ALA B N 1
ATOM 1670 C CA . ALA B 1 44 ? -5.184 27.203 -5.129 1 93.25 44 ALA B CA 1
ATOM 1671 C C . ALA B 1 44 ? -5.512 25.719 -4.984 1 93.25 44 ALA B C 1
ATOM 1673 O O . ALA B 1 44 ? -6.031 25.094 -5.918 1 93.25 44 ALA B O 1
ATOM 1674 N N . LEU B 1 45 ? -5.254 25.125 -3.863 1 91.62 45 LEU B N 1
ATOM 1675 C CA . LEU B 1 45 ? -5.547 23.703 -3.615 1 91.62 45 LEU B CA 1
ATOM 1676 C C . LEU B 1 45 ? -7.051 23.453 -3.639 1 91.62 45 LEU B C 1
ATOM 1678 O O . LEU B 1 45 ? -7.508 22.453 -4.195 1 91.62 45 LEU B O 1
ATOM 1682 N N . ALA B 1 46 ? -7.746 24.406 -3.051 1 92.75 46 ALA B N 1
ATOM 1683 C CA . ALA B 1 46 ? -9.203 24.297 -3.023 1 92.75 46 ALA B CA 1
ATOM 1684 C C . ALA B 1 46 ? -9.781 24.359 -4.434 1 92.75 46 ALA B C 1
ATOM 1686 O O . ALA B 1 46 ? -10.789 23.703 -4.727 1 92.75 46 ALA B O 1
ATOM 1687 N N . ALA B 1 47 ? -9.141 25.109 -5.219 1 92.81 47 ALA B N 1
ATOM 1688 C CA . ALA B 1 47 ? -9.609 25.25 -6.598 1 92.81 47 ALA B CA 1
ATOM 1689 C C . ALA B 1 47 ? -9.305 23.984 -7.398 1 92.81 47 ALA B C 1
ATOM 1691 O O . ALA B 1 47 ? -10.109 23.547 -8.227 1 92.81 47 ALA B O 1
ATOM 1692 N N . LEU B 1 48 ? -8.203 23.359 -7.195 1 89.38 48 LEU B N 1
ATOM 1693 C CA . LEU B 1 48 ? -7.77 22.172 -7.934 1 89.38 48 LEU B CA 1
ATOM 1694 C C . LEU B 1 48 ? -8.5 20.938 -7.438 1 89.38 48 LEU B C 1
ATOM 1696 O O . LEU B 1 48 ? -8.898 20.078 -8.234 1 89.38 48 LEU B O 1
ATOM 1700 N N . TYR B 1 49 ? -8.602 20.844 -6.09 1 89.56 49 TYR B N 1
ATOM 1701 C CA . TYR B 1 49 ? -9.188 19.672 -5.465 1 89.56 49 TYR B CA 1
ATOM 1702 C C . TYR B 1 49 ? -10.164 20.062 -4.359 1 89.56 49 TYR B C 1
ATOM 1704 O O . TYR B 1 49 ? -9.922 19.797 -3.182 1 89.56 49 TYR B O 1
ATOM 1712 N N . PRO B 1 50 ? -11.211 20.594 -4.73 1 91.44 50 PRO B N 1
ATOM 1713 C CA . PRO B 1 50 ? -12.094 21.188 -3.717 1 91.44 50 PRO B CA 1
ATOM 1714 C C . PRO B 1 50 ? -12.562 20.156 -2.684 1 91.44 50 PRO B C 1
ATOM 1716 O O . PRO B 1 50 ? -12.398 20.375 -1.479 1 91.44 50 PRO B O 1
ATOM 1719 N N . LYS B 1 51 ? -13.047 19 -3.154 1 90.75 51 LYS B N 1
ATOM 1720 C CA . LYS B 1 51 ? -13.562 18.016 -2.209 1 90.75 51 LYS B CA 1
ATOM 1721 C C . LYS B 1 51 ? -12.445 17.422 -1.365 1 90.75 51 LYS B C 1
ATOM 1723 O O . LYS B 1 51 ? -12.539 17.375 -0.138 1 90.75 51 LYS B O 1
ATOM 1728 N N . THR B 1 52 ? -11.383 17.031 -2.043 1 92.38 52 THR B N 1
ATOM 1729 C CA . THR B 1 52 ? -10.242 16.422 -1.377 1 92.38 52 THR B CA 1
ATOM 1730 C C . THR B 1 52 ? -9.625 17.375 -0.362 1 92.38 52 THR B C 1
ATOM 1732 O O . THR B 1 52 ? -9.305 16.969 0.76 1 92.38 52 THR B O 1
ATOM 1735 N N . PHE B 1 53 ? -9.508 18.625 -0.762 1 92.69 53 PHE B N 1
ATOM 1736 C CA . PHE B 1 53 ? -8.852 19.609 0.085 1 92.69 53 PHE B CA 1
ATOM 1737 C C . PHE B 1 53 ? -9.664 19.875 1.346 1 92.69 53 PHE B C 1
ATOM 1739 O O . PHE B 1 53 ? -9.133 19.828 2.457 1 92.69 53 PHE B O 1
ATOM 1746 N N . TYR B 1 54 ? -10.93 20.078 1.219 1 92.06 54 TYR B N 1
ATOM 1747 C CA . TYR B 1 54 ? -11.781 20.391 2.365 1 92.06 54 TYR B CA 1
ATOM 1748 C C . TYR B 1 54 ? -11.891 19.188 3.301 1 92.06 54 TYR B C 1
ATOM 1750 O O . TYR B 1 54 ? -11.766 19.344 4.52 1 92.06 54 TYR B O 1
ATOM 1758 N N . ARG B 1 55 ? -12.109 18.047 2.734 1 93.06 55 ARG B N 1
ATOM 1759 C CA . ARG B 1 55 ? -12.203 16.844 3.555 1 93.06 55 ARG B CA 1
ATOM 1760 C C . ARG B 1 55 ? -10.875 16.562 4.258 1 93.06 55 ARG B C 1
ATOM 1762 O O . ARG B 1 55 ? -10.859 16.156 5.422 1 93.06 55 ARG B O 1
ATOM 1769 N N . GLY B 1 56 ? -9.781 16.781 3.531 1 93.5 56 GLY B N 1
ATOM 1770 C CA . GLY B 1 56 ? -8.469 16.609 4.141 1 93.5 56 GLY B CA 1
ATOM 1771 C C . GLY B 1 56 ? -8.25 17.516 5.34 1 93.5 56 GLY B C 1
ATOM 1772 O O . GLY B 1 56 ? -7.734 17.078 6.367 1 93.5 56 GLY B O 1
ATOM 1773 N N . LEU B 1 57 ? -8.633 18.672 5.203 1 89.81 57 LEU B N 1
ATOM 1774 C CA . LEU B 1 57 ? -8.492 19.625 6.301 1 89.81 57 LEU B CA 1
ATOM 1775 C C . LEU B 1 57 ? -9.375 19.219 7.48 1 89.81 57 LEU B C 1
ATOM 1777 O O . LEU B 1 57 ? -8.977 19.375 8.641 1 89.81 57 LEU B O 1
ATOM 1781 N N . GLU B 1 58 ? 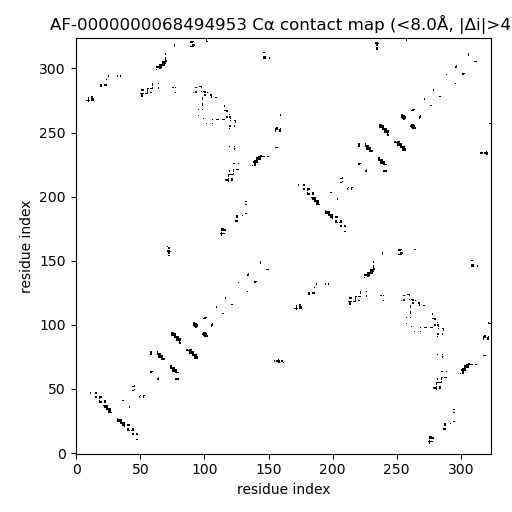-10.562 18.812 7.168 1 90.69 58 GLU B N 1
ATOM 1782 C CA . GLU B 1 58 ? -11.461 18.344 8.219 1 90.69 58 GLU B CA 1
ATOM 1783 C C . GLU B 1 58 ? -10.844 17.188 9.008 1 90.69 58 GLU B C 1
ATOM 1785 O O . GLU B 1 58 ? -10.922 17.172 10.234 1 90.69 58 GLU B O 1
ATOM 1790 N N . LEU B 1 59 ? -10.242 16.266 8.32 1 91.62 59 LEU B N 1
ATOM 1791 C CA . LEU B 1 59 ? -9.602 15.133 8.961 1 91.62 59 LEU B CA 1
ATOM 1792 C C . LEU B 1 59 ? -8.469 15.602 9.883 1 91.62 59 LEU B C 1
ATOM 1794 O O . LEU B 1 59 ? -8.258 15.023 10.953 1 91.62 59 LEU B O 1
ATOM 1798 N N . LEU B 1 60 ? -7.809 16.625 9.422 1 87.69 60 LEU B N 1
ATOM 1799 C CA . LEU B 1 60 ? -6.738 17.188 10.242 1 87.69 60 LEU B CA 1
ATOM 1800 C C . LEU B 1 60 ? -7.309 17.891 11.477 1 87.69 60 LEU B C 1
ATOM 1802 O O . LEU B 1 60 ? -6.77 17.734 12.578 1 87.69 60 LEU B O 1
ATOM 1806 N N . GLU B 1 61 ? -8.352 18.594 11.227 1 84.19 61 GLU B N 1
ATOM 1807 C CA . GLU B 1 61 ? -8.977 19.344 12.32 1 84.19 61 GLU B CA 1
ATOM 1808 C C . GLU B 1 61 ? -9.547 18.391 13.375 1 84.19 61 GLU B C 1
ATOM 1810 O O . GLU B 1 61 ? -9.508 18.703 14.57 1 84.19 61 GLU B O 1
ATOM 1815 N N . THR B 1 62 ? -10.055 17.312 13 1 86.06 62 THR B N 1
ATOM 1816 C CA . THR B 1 62 ? -10.664 16.359 13.93 1 86.06 62 THR B CA 1
ATOM 1817 C C . THR B 1 62 ? -9.609 15.406 14.492 1 86.06 62 THR B C 1
ATOM 1819 O O . THR B 1 62 ? -9.945 14.414 15.148 1 86.06 62 THR B O 1
ATOM 1822 N N . ARG B 1 63 ? -8.32 15.648 14.125 1 86.12 63 ARG B N 1
ATOM 1823 C CA . ARG B 1 63 ? -7.203 14.875 14.656 1 86.12 63 ARG B CA 1
ATOM 1824 C C . ARG B 1 63 ? -7.348 13.398 14.312 1 86.12 63 ARG B C 1
ATOM 1826 O O . ARG B 1 63 ? -7.195 12.539 15.188 1 86.12 63 ARG B O 1
ATOM 1833 N N . SER B 1 64 ? -7.609 13.102 13.031 1 89.44 64 SER B N 1
ATOM 1834 C CA . SER B 1 64 ? -7.953 11.766 12.57 1 89.44 64 SER B CA 1
ATOM 1835 C C . SER B 1 64 ? -6.727 11.031 12.031 1 89.44 64 SER B C 1
ATOM 1837 O O . SER B 1 64 ? -6.824 9.883 11.602 1 89.44 64 SER B O 1
ATOM 1839 N N . VAL B 1 65 ? -5.578 11.656 12.102 1 90.31 65 VAL B N 1
ATOM 1840 C CA . VAL B 1 65 ? -4.352 11.047 11.602 1 90.31 65 VAL B CA 1
ATOM 1841 C C . VAL B 1 65 ? -3.555 10.469 12.773 1 90.31 65 VAL B C 1
ATOM 1843 O O . VAL B 1 65 ? -3.188 11.195 13.703 1 90.31 65 VAL B O 1
ATOM 1846 N N . TYR B 1 66 ? -3.277 9.156 12.648 1 86.25 66 TYR B N 1
ATOM 1847 C CA . TYR B 1 66 ? -2.59 8.477 13.742 1 86.25 66 TYR B CA 1
ATOM 1848 C C . TYR B 1 66 ? -1.269 7.883 13.273 1 86.25 66 TYR B C 1
ATOM 1850 O O . TYR B 1 66 ? -1.189 7.328 12.172 1 86.25 66 TYR B O 1
ATOM 1858 N N . GLU B 1 67 ? -0.282 8.133 14 1 85.94 67 GLU B N 1
ATOM 1859 C CA . GLU B 1 67 ? 0.988 7.422 13.867 1 85.94 67 GLU B CA 1
ATOM 1860 C C . GLU B 1 67 ? 1.14 6.359 14.953 1 85.94 67 GLU B C 1
ATOM 1862 O O . GLU B 1 67 ? 1.169 6.676 16.141 1 85.94 67 GLU B O 1
ATOM 1867 N N . ILE B 1 68 ? 1.172 5.117 14.586 1 81.38 68 ILE B N 1
ATOM 1868 C CA . ILE B 1 68 ? 1.277 4.004 15.523 1 81.38 68 ILE B CA 1
ATOM 1869 C C . ILE B 1 68 ? 2.676 3.398 15.445 1 81.38 68 ILE B C 1
ATOM 1871 O O . ILE B 1 68 ? 3.145 3.033 14.367 1 81.38 68 ILE B O 1
ATOM 1875 N N . GLN B 1 69 ? 3.303 3.436 16.516 1 78.12 69 GLN B N 1
ATOM 1876 C CA . GLN B 1 69 ? 4.656 2.895 16.594 1 78.12 69 GLN B CA 1
ATOM 1877 C C . GLN B 1 69 ? 4.715 1.666 17.484 1 78.12 69 GLN B C 1
ATOM 1879 O O . GLN B 1 69 ? 4.184 1.681 18.609 1 78.12 69 GLN B O 1
ATOM 1884 N N . TYR B 1 70 ? 5.219 0.535 17.016 1 75.06 70 TYR B N 1
ATOM 1885 C CA . TYR B 1 70 ? 5.52 -0.671 17.781 1 75.06 70 TYR B CA 1
ATOM 1886 C C . TYR B 1 70 ? 6.938 -1.15 17.516 1 75.06 70 TYR B C 1
ATOM 1888 O O . TYR B 1 70 ? 7.27 -1.516 16.375 1 75.06 70 TYR B O 1
ATOM 1896 N N . GLN B 1 71 ? 7.738 -1.047 18.422 1 74.5 71 GLN B N 1
ATOM 1897 C CA . GLN B 1 71 ? 9.156 -1.339 18.234 1 74.5 71 GLN B CA 1
ATOM 1898 C C . GLN B 1 71 ? 9.742 -0.509 17.094 1 74.5 71 GLN B C 1
ATOM 1900 O O . GLN B 1 71 ? 9.711 0.723 17.141 1 74.5 71 GLN B O 1
ATOM 1905 N N . ASN B 1 72 ? 10.109 -1.04 16.016 1 70.81 72 ASN B N 1
ATOM 1906 C CA . ASN B 1 72 ? 10.711 -0.287 14.922 1 70.81 72 ASN B CA 1
ATOM 1907 C C . ASN B 1 72 ? 9.734 -0.094 13.766 1 70.81 72 ASN B C 1
ATOM 1909 O O . ASN B 1 72 ? 10.094 0.485 12.734 1 70.81 72 ASN B O 1
ATOM 1913 N N . ALA B 1 73 ? 8.484 -0.564 14.078 1 70 73 ALA B N 1
ATOM 1914 C CA . ALA B 1 73 ? 7.48 -0.446 13.023 1 70 73 ALA B CA 1
ATOM 1915 C C . ALA B 1 73 ? 6.641 0.814 13.203 1 70 73 ALA B C 1
ATOM 1917 O O . ALA B 1 73 ? 6.246 1.148 14.32 1 70 73 ALA B O 1
ATOM 1918 N N . ILE B 1 74 ? 6.547 1.611 12.156 1 75.81 74 ILE B N 1
ATOM 1919 C CA . ILE B 1 74 ? 5.711 2.805 12.172 1 75.81 74 ILE B CA 1
ATOM 1920 C C . ILE B 1 74 ? 4.609 2.678 11.117 1 75.81 74 ILE B C 1
ATOM 1922 O O . ILE B 1 74 ? 4.879 2.314 9.969 1 75.81 74 ILE B O 1
ATOM 1926 N N . PHE B 1 75 ? 3.379 2.844 11.594 1 76.56 75 PHE B N 1
ATOM 1927 C CA . PHE B 1 75 ? 2.211 2.793 10.727 1 76.56 75 PHE B CA 1
ATOM 1928 C C . PHE B 1 75 ? 1.419 4.094 10.805 1 76.56 75 PHE B C 1
ATOM 1930 O O . PHE B 1 75 ? 1.287 4.684 11.875 1 76.56 75 PHE B O 1
ATOM 1937 N N . PHE B 1 76 ? 0.935 4.484 9.664 1 85.94 76 PHE B N 1
ATOM 1938 C CA . PHE B 1 76 ? 0.061 5.652 9.648 1 85.94 76 PHE B CA 1
ATOM 1939 C C . PHE B 1 76 ? -1.365 5.254 9.289 1 85.94 76 PHE B C 1
ATOM 1941 O O . PHE B 1 76 ? -1.581 4.477 8.359 1 85.94 76 PHE B O 1
ATOM 1948 N N . VAL B 1 77 ? -2.275 5.707 10.086 1 87.19 77 VAL B N 1
ATOM 1949 C CA . VAL B 1 77 ? -3.684 5.395 9.867 1 87.19 77 VAL B CA 1
ATOM 1950 C C . VAL B 1 77 ? -4.512 6.672 9.93 1 87.19 77 VAL B C 1
ATOM 1952 O O . VAL B 1 77 ? -4.281 7.535 10.781 1 87.19 77 VAL B O 1
ATOM 1955 N N . VAL B 1 78 ? -5.391 6.789 9.008 1 90.25 78 VAL B N 1
ATOM 1956 C CA . VAL B 1 78 ? -6.352 7.891 9.023 1 90.25 78 VAL B CA 1
ATOM 1957 C C . VAL B 1 78 ? -7.75 7.352 9.305 1 90.25 78 VAL B C 1
ATOM 1959 O O . VAL B 1 78 ? -8.242 6.477 8.594 1 90.25 78 VAL B O 1
ATOM 1962 N N . LYS B 1 79 ? -8.289 7.785 10.367 1 88.06 79 LYS B N 1
ATOM 1963 C CA . LYS B 1 79 ? -9.656 7.438 10.734 1 88.06 79 LYS B CA 1
ATOM 1964 C C . LYS B 1 79 ? -10.664 8.336 10.016 1 88.06 79 LYS B C 1
ATOM 1966 O O . LYS B 1 79 ? -10.523 9.562 10.031 1 88.06 79 LYS B O 1
ATOM 1971 N N . ASP B 1 80 ? -11.539 7.668 9.234 1 87.38 80 ASP B N 1
ATOM 1972 C CA . ASP B 1 80 ? -12.523 8.461 8.5 1 87.38 80 ASP B CA 1
ATOM 1973 C C . ASP B 1 80 ? -13.906 7.832 8.594 1 87.38 80 ASP B C 1
ATOM 1975 O O . ASP B 1 80 ? -14.039 6.625 8.82 1 87.38 80 ASP B O 1
ATOM 1979 N N . SER B 1 81 ? -14.961 8.617 8.648 1 76.69 81 SER B N 1
ATOM 1980 C CA . SER B 1 81 ? -16.344 8.18 8.562 1 76.69 81 SER 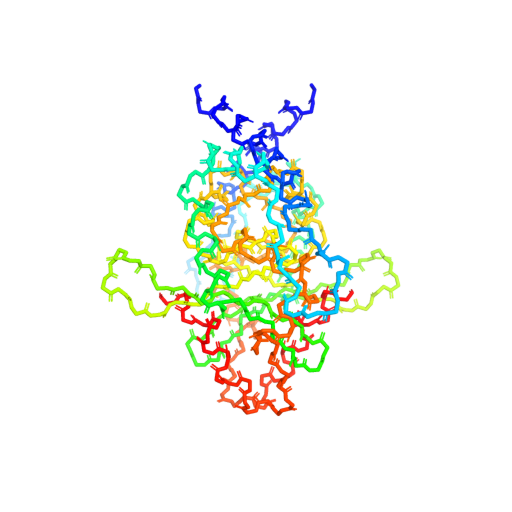B CA 1
ATOM 1981 C C . SER B 1 81 ? -17 8.625 7.254 1 76.69 81 SER B C 1
ATOM 1983 O O . SER B 1 81 ? -17.484 9.75 7.145 1 76.69 81 SER B O 1
ATOM 1985 N N . PRO B 1 82 ? -16.672 7.895 6.148 1 62.91 82 PRO B N 1
ATOM 1986 C CA . PRO B 1 82 ? -17.281 8.336 4.887 1 62.91 82 PRO B CA 1
ATOM 1987 C C . PRO B 1 82 ? -18.781 8.578 5 1 62.91 82 PRO B C 1
ATOM 1989 O O . PRO B 1 82 ? -19.469 7.891 5.77 1 62.91 82 PRO B O 1
ATOM 1992 N N . LYS B 1 83 ? -19.141 9.891 4.793 1 58.81 83 LYS B N 1
ATOM 1993 C CA . LYS B 1 83 ? -20.531 10.328 4.934 1 58.81 83 LYS B CA 1
ATOM 1994 C C . LYS B 1 83 ? -21.469 9.445 4.113 1 58.81 83 LYS B C 1
ATOM 1996 O O . LYS B 1 83 ? -22.688 9.508 4.273 1 58.81 83 LYS B O 1
ATOM 2001 N N . THR B 1 84 ? -20.969 9.055 3.008 1 50.69 84 THR B N 1
ATOM 2002 C CA . THR B 1 84 ? -21.938 8.328 2.203 1 50.69 84 THR B CA 1
ATOM 2003 C C . THR B 1 84 ? -22.562 7.195 3.008 1 50.69 84 THR B C 1
ATOM 2005 O O . THR B 1 84 ? -23.781 7.184 3.234 1 50.69 84 THR B O 1
ATOM 2008 N N . SER B 1 85 ? -22.359 5.988 2.631 1 45.81 85 SER B N 1
ATOM 2009 C CA . SER B 1 85 ? -23.172 4.812 2.928 1 45.81 85 SER B CA 1
ATOM 2010 C C . SER B 1 85 ? -23.094 4.441 4.406 1 45.81 85 SER B C 1
ATOM 2012 O O . SER B 1 85 ? -22.188 4.891 5.113 1 45.81 85 SER B O 1
ATOM 2014 N N . SER B 1 86 ? -23.969 3.523 4.816 1 50.25 86 SER B N 1
ATOM 2015 C CA . SER B 1 86 ? -24.297 2.775 6.027 1 50.25 86 SER B CA 1
ATOM 2016 C C . SER B 1 86 ? -23.031 2.387 6.785 1 50.25 86 SER B C 1
ATOM 2018 O O . SER B 1 86 ? -23.078 1.619 7.746 1 50.25 86 SER B O 1
ATOM 2020 N N . GLY B 1 87 ? -21.922 2.965 6.332 1 56.19 87 GLY B N 1
ATOM 2021 C CA . GLY B 1 87 ? -20.812 2.238 6.941 1 56.19 87 GLY B CA 1
ATOM 2022 C C . GLY B 1 87 ? -20.188 2.977 8.109 1 56.19 87 GLY B C 1
ATOM 2023 O O . GLY B 1 87 ? -20.359 4.188 8.25 1 56.19 87 GLY B O 1
ATOM 2024 N N . GLY B 1 88 ? -19.922 2.492 9.211 1 67.56 88 GLY B N 1
ATOM 2025 C CA . GLY B 1 88 ? -19.266 2.871 10.445 1 67.56 88 GLY B CA 1
ATOM 2026 C C . GLY B 1 88 ? -17.875 3.434 10.227 1 67.56 88 GLY B C 1
ATOM 2027 O O . GLY B 1 88 ? -17.516 3.816 9.117 1 67.56 88 GLY B O 1
ATOM 2028 N N . GLU B 1 89 ? -17.172 3.812 11.133 1 76.12 89 GLU B N 1
ATOM 2029 C CA . GLU B 1 89 ? -15.797 4.305 11.195 1 76.12 89 GLU B CA 1
ATOM 2030 C C . GLU B 1 89 ? -14.844 3.383 10.438 1 76.12 89 GLU B C 1
ATOM 2032 O O . GLU B 1 89 ? -14.922 2.158 10.57 1 76.12 89 GLU B O 1
ATOM 2037 N N . CYS B 1 90 ? -14.188 4.078 9.469 1 80.19 90 CYS B N 1
ATOM 2038 C CA . CYS B 1 90 ? -13.195 3.312 8.719 1 80.19 90 CYS B CA 1
ATOM 2039 C C . CYS B 1 90 ? -11.789 3.807 9.008 1 80.19 90 CYS B C 1
ATOM 2041 O O . CYS B 1 90 ? -11.594 4.965 9.383 1 80.19 90 CYS B O 1
ATOM 2043 N N . HIS B 1 91 ? -10.828 2.918 8.883 1 86.06 91 HIS B N 1
ATOM 2044 C CA . HIS B 1 91 ? -9.406 3.211 9.055 1 86.06 91 HIS B CA 1
ATOM 2045 C C . HIS B 1 91 ? -8.625 2.928 7.777 1 86.06 91 HIS B C 1
ATOM 2047 O O . HIS B 1 91 ? -8.695 1.825 7.23 1 86.06 91 HIS B O 1
ATOM 2053 N N . TYR B 1 92 ? -7.934 3.941 7.359 1 87.19 92 TYR B N 1
ATOM 2054 C CA . TYR B 1 92 ? -7.148 3.787 6.137 1 87.19 92 TYR B CA 1
ATOM 2055 C C . TYR B 1 92 ? -5.656 3.891 6.43 1 87.19 92 TYR B C 1
ATOM 2057 O O . TYR B 1 92 ? -5.223 4.781 7.16 1 87.19 92 TYR B O 1
ATOM 2065 N N . ARG B 1 93 ? -4.914 2.941 5.816 1 86.69 93 ARG B N 1
ATOM 2066 C CA . ARG B 1 93 ? -3.469 2.918 6.023 1 86.69 93 ARG B CA 1
ATOM 2067 C C . ARG B 1 93 ? -2.75 3.748 4.965 1 86.69 93 ARG B C 1
ATOM 2069 O O . ARG B 1 93 ? -3.09 3.684 3.781 1 86.69 93 ARG B O 1
ATOM 2076 N N . ILE B 1 94 ? -1.877 4.543 5.449 1 88.56 94 ILE B N 1
ATOM 2077 C CA . ILE B 1 94 ? -0.986 5.273 4.555 1 88.56 94 ILE B CA 1
ATOM 2078 C C . ILE B 1 94 ? 0.392 4.617 4.547 1 88.56 94 ILE B C 1
ATOM 2080 O O . ILE B 1 94 ? 0.971 4.363 5.605 1 88.56 94 ILE B O 1
ATOM 2084 N N . GLU B 1 95 ? 0.87 4.316 3.262 1 82.19 95 GLU B N 1
ATOM 2085 C CA . GLU B 1 95 ? 2.152 3.625 3.166 1 82.19 95 GLU B CA 1
ATOM 2086 C C . GLU B 1 95 ? 3.18 4.473 2.418 1 82.19 95 GLU B C 1
ATOM 2088 O O . GLU B 1 95 ? 2.818 5.27 1.549 1 82.19 95 GLU B O 1
ATOM 2093 N N . LYS B 1 96 ? 4.465 4.25 2.809 1 80.19 96 LYS B N 1
ATOM 2094 C CA . LYS B 1 96 ? 5.641 4.719 2.084 1 80.19 96 LYS B CA 1
ATOM 2095 C C . LYS B 1 96 ? 5.516 6.199 1.732 1 80.19 96 LYS B C 1
ATOM 2097 O O . LYS B 1 96 ? 5.648 6.578 0.567 1 80.19 96 LYS B O 1
ATOM 2102 N N . ASP B 1 97 ? 5.234 6.988 2.779 1 79.06 97 ASP B N 1
ATOM 2103 C CA . ASP B 1 97 ? 5.254 8.445 2.691 1 79.06 97 ASP B CA 1
ATOM 2104 C C . ASP B 1 97 ? 4.129 8.953 1.792 1 79.06 97 ASP B C 1
ATOM 2106 O O . ASP B 1 97 ? 4.344 9.844 0.969 1 79.06 97 ASP B O 1
ATOM 2110 N N . GLY B 1 98 ? 3.051 8.164 1.816 1 84.44 98 GLY B N 1
ATOM 2111 C CA . GLY B 1 98 ? 1.862 8.633 1.121 1 84.44 98 GLY B CA 1
ATOM 2112 C C . GLY B 1 98 ? 1.746 8.094 -0.292 1 84.44 98 GLY B C 1
ATOM 2113 O O . GLY B 1 98 ? 0.877 8.516 -1.056 1 84.44 98 GLY B O 1
ATOM 2114 N N . TYR B 1 99 ? 2.58 7.211 -0.667 1 82.19 99 TYR B N 1
ATOM 2115 C CA . TYR B 1 99 ? 2.537 6.641 -2.008 1 82.19 99 TYR B CA 1
ATOM 2116 C C . TYR B 1 99 ? 1.344 5.707 -2.164 1 82.19 99 TYR B C 1
ATOM 2118 O O . TYR B 1 99 ? 0.977 5.34 -3.283 1 82.19 99 TYR B O 1
ATOM 2126 N N . PHE B 1 100 ? 0.789 5.422 -1.005 1 85.81 100 PHE B N 1
ATOM 2127 C CA . PHE B 1 100 ? -0.347 4.508 -1.042 1 85.81 100 PHE B CA 1
ATOM 2128 C C . PHE B 1 100 ? -1.333 4.824 0.076 1 85.81 100 PHE B C 1
ATOM 2130 O O . PHE B 1 100 ? -0.928 5.113 1.204 1 85.81 100 PHE B O 1
ATOM 2137 N N . CYS B 1 101 ? -2.512 4.777 -0.283 1 89.31 101 CYS B N 1
ATOM 2138 C CA . CYS B 1 101 ? -3.621 4.84 0.662 1 89.31 101 CYS B CA 1
ATOM 2139 C C . CYS B 1 101 ? -4.602 3.699 0.427 1 89.31 101 CYS B C 1
ATOM 2141 O O . CYS B 1 101 ? -4.969 3.414 -0.714 1 89.31 101 CYS B O 1
ATOM 2143 N N . SER B 1 102 ? -5.047 2.994 1.453 1 85.38 102 SER B N 1
ATOM 2144 C CA . SER B 1 102 ? -5.902 1.819 1.323 1 85.38 102 SER B CA 1
ATOM 2145 C C . SER B 1 102 ? -7.352 2.217 1.074 1 85.38 102 SER B C 1
ATOM 2147 O O . SER B 1 102 ? -8.234 1.357 1.009 1 85.38 102 SER B O 1
ATOM 2149 N N . CYS B 1 103 ? -7.66 3.482 0.965 1 87 103 CYS B N 1
ATOM 2150 C CA . CYS B 1 103 ? -9.047 3.893 0.775 1 87 103 CYS B CA 1
ATOM 2151 C C . CYS B 1 103 ? -9.523 3.559 -0.634 1 87 103 CYS B C 1
ATOM 2153 O O . CYS B 1 103 ? -8.727 3.482 -1.564 1 87 103 CYS B O 1
ATOM 2155 N N . PRO B 1 104 ? -10.812 3.365 -0.791 1 83.56 104 PRO B N 1
ATOM 2156 C CA . PRO B 1 104 ? -11.359 2.998 -2.1 1 83.56 104 PRO B CA 1
ATOM 2157 C C . PRO B 1 104 ? -11.062 4.039 -3.176 1 83.56 104 PRO B C 1
ATOM 2159 O O . PRO B 1 104 ? -10.789 3.686 -4.328 1 83.56 104 PRO B O 1
ATOM 2162 N N . THR B 1 105 ? -11.117 5.305 -2.803 1 84.12 105 THR B N 1
ATOM 2163 C CA . THR B 1 105 ? -10.867 6.371 -3.77 1 84.12 105 THR B CA 1
ATOM 2164 C C . THR B 1 105 ? -9.453 6.262 -4.34 1 84.12 105 THR B C 1
ATOM 2166 O O . THR B 1 105 ? -9.258 6.363 -5.551 1 84.12 105 THR B O 1
ATOM 2169 N N . PHE B 1 106 ? -8.508 6.008 -3.561 1 86.88 106 PHE B N 1
ATOM 2170 C CA . PHE B 1 106 ? -7.121 5.906 -3.99 1 86.88 106 PHE B CA 1
ATOM 2171 C C . PHE B 1 106 ? -6.91 4.672 -4.859 1 86.88 106 PHE B C 1
ATOM 2173 O O . PHE B 1 106 ? -6.219 4.734 -5.879 1 86.88 106 PHE B O 1
ATOM 2180 N N . ILE B 1 107 ? -7.492 3.588 -4.453 1 82.19 107 ILE B N 1
ATOM 2181 C CA . ILE B 1 107 ? -7.371 2.34 -5.195 1 82.19 107 ILE B CA 1
ATOM 2182 C C . ILE B 1 107 ? -7.949 2.516 -6.598 1 82.19 107 ILE B C 1
ATOM 2184 O O . ILE B 1 107 ? -7.383 2.025 -7.578 1 82.19 107 ILE B O 1
ATOM 2188 N N . GLU B 1 108 ? -8.984 3.234 -6.652 1 80.81 108 GLU B N 1
ATOM 2189 C CA . GLU B 1 108 ? -9.578 3.516 -7.957 1 80.81 108 GLU B CA 1
ATOM 2190 C C . GLU B 1 108 ? -8.641 4.352 -8.82 1 80.81 108 GLU B C 1
ATOM 2192 O O . GLU B 1 108 ? -8.531 4.125 -10.031 1 80.81 108 GLU B O 1
ATOM 2197 N N . LEU B 1 109 ? -8.016 5.301 -8.188 1 76.75 109 LEU B N 1
ATOM 2198 C CA . LEU B 1 109 ? -7.074 6.152 -8.906 1 76.75 109 LEU B CA 1
ATOM 2199 C C . LEU B 1 109 ? -5.891 5.34 -9.422 1 76.75 109 LEU B C 1
ATOM 2201 O O . LEU B 1 109 ? -5.359 5.621 -10.492 1 76.75 109 LEU B O 1
ATOM 2205 N N . LEU B 1 110 ? -5.477 4.285 -8.633 1 75.38 110 LEU B N 1
ATOM 2206 C CA . LEU B 1 110 ? -4.387 3.406 -9.039 1 75.38 110 LEU B CA 1
ATOM 2207 C C . LEU B 1 110 ? -4.793 2.555 -10.234 1 75.38 110 LEU B C 1
ATOM 2209 O O . LEU B 1 110 ? -3.984 2.307 -11.133 1 75.38 110 LEU B O 1
ATOM 2213 N N . ASP B 1 111 ? -6.016 2.123 -10.164 1 69.56 111 ASP B N 1
ATOM 2214 C CA . ASP B 1 111 ? -6.543 1.284 -11.234 1 69.56 111 ASP B CA 1
ATOM 2215 C C . ASP B 1 111 ? -6.539 2.027 -12.57 1 69.56 111 ASP B C 1
ATOM 2217 O O . ASP B 1 111 ? -6.344 1.421 -13.625 1 69.56 111 ASP B O 1
ATOM 2221 N N . GLN B 1 112 ? -6.789 3.277 -12.398 1 61.91 112 GLN B N 1
ATOM 2222 C CA . GLN B 1 112 ? -6.84 4.102 -13.609 1 61.91 112 GLN B CA 1
ATOM 2223 C C . GLN B 1 112 ? -5.449 4.309 -14.188 1 61.91 112 GLN B C 1
ATOM 2225 O O . GLN B 1 112 ? -5.309 4.672 -15.359 1 61.91 112 GLN B O 1
ATOM 2230 N N . SER B 1 113 ? -4.555 3.967 -13.25 1 61.12 113 SER B N 1
ATOM 2231 C CA . SER B 1 113 ? -3.174 4.027 -13.719 1 61.12 113 SER B CA 1
ATOM 2232 C C . SER B 1 113 ? -2.637 2.639 -14.047 1 61.12 113 SER B C 1
ATOM 2234 O O . SER B 1 113 ? -3.227 1.632 -13.648 1 61.12 113 SER B O 1
ATOM 2236 N N . SER B 1 114 ? -1.857 2.48 -15.016 1 55.94 114 SER B N 1
ATOM 2237 C CA . SER B 1 114 ? -1.35 1.151 -15.336 1 55.94 114 SER B CA 1
ATOM 2238 C C . SER B 1 114 ? -0.752 0.475 -14.102 1 55.94 114 SER B C 1
ATOM 2240 O O . SER B 1 114 ? 0.001 1.097 -13.352 1 55.94 114 SER B O 1
ATOM 2242 N N . SER B 1 115 ? -1.386 -0.602 -13.703 1 62 115 SER B N 1
ATOM 2243 C CA . SER B 1 115 ? -0.845 -1.383 -12.594 1 62 115 SER B CA 1
ATOM 2244 C C . SER B 1 115 ? 0.644 -1.653 -12.781 1 62 115 SER B C 1
ATOM 2246 O O . SER B 1 115 ? 1.081 -2.008 -13.875 1 62 115 SER B O 1
ATOM 2248 N N . LYS B 1 116 ? 1.431 -1.239 -11.914 1 79.12 116 LYS B N 1
ATOM 2249 C CA . LYS B 1 116 ? 2.871 -1.48 -11.914 1 79.12 116 LYS B CA 1
ATOM 2250 C C . LYS B 1 116 ? 3.186 -2.934 -11.57 1 79.12 116 LYS B C 1
ATOM 2252 O O . LYS B 1 116 ? 2.426 -3.586 -10.852 1 79.12 116 LYS B O 1
ATOM 2257 N N . LEU B 1 117 ? 4.125 -3.488 -12.258 1 87.06 117 LEU B N 1
ATOM 2258 C CA . LEU B 1 117 ? 4.465 -4.895 -12.086 1 87.06 117 LEU B CA 1
ATOM 2259 C C . LEU B 1 117 ? 5.918 -5.055 -11.664 1 87.06 117 LEU B C 1
ATOM 2261 O O . LEU B 1 117 ? 6.832 -4.742 -12.43 1 87.06 117 LEU B O 1
ATOM 2265 N N . CYS B 1 118 ? 6.117 -5.332 -10.453 1 90.88 118 CYS B N 1
ATOM 2266 C CA . CYS B 1 118 ? 7.43 -5.777 -10 1 90.88 118 CYS B CA 1
ATOM 2267 C C . CYS B 1 118 ? 7.461 -7.289 -9.82 1 90.88 118 CYS B C 1
ATOM 2269 O O . CYS B 1 118 ? 6.43 -7.957 -9.938 1 90.88 118 CYS B O 1
ATOM 2271 N N . GLU B 1 119 ? 8.609 -7.824 -9.516 1 93.12 119 GLU B N 1
ATOM 2272 C CA . GLU B 1 119 ? 8.758 -9.266 -9.367 1 93.12 119 GLU B CA 1
ATOM 2273 C C . GLU B 1 119 ? 7.93 -9.789 -8.195 1 93.12 119 GLU B C 1
ATOM 2275 O O . GLU B 1 119 ? 7.406 -10.906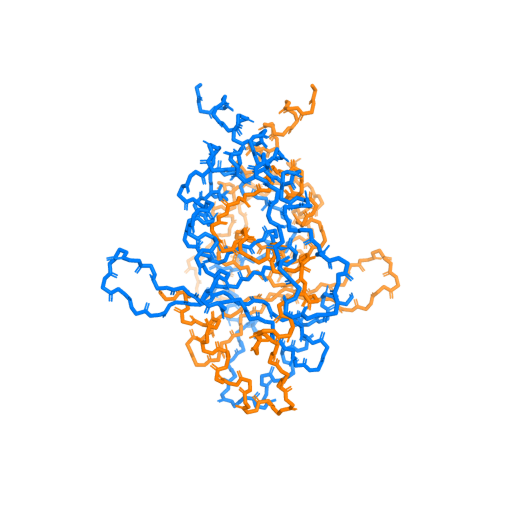 -8.25 1 93.12 119 GLU B O 1
ATOM 2280 N N . HIS B 1 120 ? 7.738 -9.031 -7.188 1 92.94 120 HIS B N 1
ATOM 2281 C CA . HIS B 1 120 ? 6.961 -9.445 -6.023 1 92.94 120 HIS B CA 1
ATOM 2282 C C . HIS B 1 120 ? 5.473 -9.508 -6.352 1 92.94 120 HIS B C 1
ATOM 2284 O O . HIS B 1 120 ? 4.789 -10.461 -5.98 1 92.94 120 HIS B O 1
ATOM 2290 N N . VAL B 1 121 ? 4.98 -8.484 -7.055 1 92 121 VAL B N 1
ATOM 2291 C CA . VAL B 1 121 ? 3.576 -8.461 -7.453 1 92 121 VAL B CA 1
ATOM 2292 C C . VAL B 1 121 ? 3.297 -9.609 -8.422 1 92 121 VAL B C 1
ATOM 2294 O O . VAL B 1 121 ? 2.27 -10.289 -8.305 1 92 121 VAL B O 1
ATOM 2297 N N . LEU B 1 122 ? 4.195 -9.844 -9.359 1 91.56 122 LEU B N 1
ATOM 2298 C CA . LEU B 1 122 ? 4.02 -10.945 -10.305 1 91.56 122 LEU B CA 1
ATOM 2299 C C . LEU B 1 122 ? 3.922 -12.281 -9.57 1 91.56 122 LEU B C 1
ATOM 2301 O O . LEU B 1 122 ? 3.012 -13.07 -9.836 1 91.56 122 LEU B O 1
ATOM 2305 N N . ALA B 1 123 ? 4.883 -12.508 -8.672 1 91.81 123 ALA B N 1
ATOM 2306 C CA . ALA B 1 123 ? 4.879 -13.75 -7.898 1 91.81 123 ALA B CA 1
ATOM 2307 C C . ALA B 1 123 ? 3.57 -13.914 -7.129 1 91.81 123 ALA B C 1
ATOM 2309 O O . ALA B 1 123 ? 2.977 -14.992 -7.121 1 91.81 123 ALA B O 1
ATOM 2310 N N . TRP B 1 124 ? 3.127 -12.891 -6.523 1 91.25 124 TRP B N 1
ATOM 2311 C CA . TRP B 1 124 ? 1.894 -12.938 -5.742 1 91.25 124 TRP B CA 1
ATOM 2312 C C . TRP B 1 124 ? 0.694 -13.227 -6.641 1 91.25 124 TRP B C 1
ATOM 2314 O O . TRP B 1 124 ? -0.155 -14.055 -6.305 1 91.25 124 TRP B O 1
ATOM 2324 N N . LYS B 1 125 ? 0.572 -12.492 -7.797 1 89.56 125 LYS B N 1
ATOM 2325 C CA . LYS B 1 125 ? -0.553 -12.695 -8.703 1 89.56 125 LYS B CA 1
ATOM 2326 C C . LYS B 1 125 ? -0.628 -14.148 -9.172 1 89.56 125 LYS B C 1
ATOM 2328 O O . LYS B 1 125 ? -1.71 -14.734 -9.211 1 89.56 125 LYS B O 1
ATOM 2333 N N . LEU B 1 126 ? 0.47 -14.656 -9.5 1 87.62 126 LEU B N 1
ATOM 2334 C CA . LEU B 1 126 ? 0.509 -16.031 -9.961 1 87.62 126 LEU B CA 1
ATOM 2335 C C . LEU B 1 126 ? 0.163 -17 -8.836 1 87.62 126 LEU B C 1
ATOM 2337 O O . LEU B 1 126 ? -0.558 -17.984 -9.047 1 87.62 126 LEU B O 1
ATOM 2341 N N . HIS B 1 127 ? 0.671 -16.719 -7.691 1 87.44 127 HIS B N 1
ATOM 2342 C CA . HIS B 1 127 ? 0.34 -17.531 -6.527 1 87.44 127 HIS B CA 1
ATOM 2343 C C . HIS B 1 127 ? -1.154 -17.469 -6.223 1 87.44 127 HIS B C 1
ATOM 2345 O O . HIS B 1 127 ? -1.79 -18.516 -6.027 1 87.44 127 HIS B O 1
ATOM 2351 N N . ASP B 1 128 ? -1.658 -16.297 -6.188 1 85.94 128 ASP B N 1
ATOM 2352 C CA . ASP B 1 128 ? -3.049 -16.062 -5.812 1 85.94 128 ASP B CA 1
ATOM 2353 C C . ASP B 1 128 ? -4.008 -16.719 -6.797 1 85.94 128 ASP B C 1
ATOM 2355 O O . ASP B 1 128 ? -5.059 -17.234 -6.402 1 85.94 128 ASP B O 1
ATOM 2359 N N . ARG B 1 129 ? -3.631 -16.719 -8 1 81.56 129 ARG B N 1
ATOM 2360 C CA . ARG B 1 129 ? -4.496 -17.281 -9.039 1 81.56 129 ARG B CA 1
ATOM 2361 C C . ARG B 1 129 ? -4.387 -18.797 -9.094 1 81.56 129 ARG B C 1
ATOM 2363 O O . ARG B 1 129 ? -5.223 -19.469 -9.703 1 81.56 129 ARG B O 1
ATOM 2370 N N . ASN B 1 130 ? -3.389 -19.328 -8.477 1 80.69 130 ASN B N 1
ATOM 2371 C CA . ASN B 1 130 ? -3.16 -20.766 -8.5 1 80.69 130 ASN B CA 1
ATOM 2372 C C . ASN B 1 130 ? -3.025 -21.328 -7.09 1 80.69 130 ASN B C 1
ATOM 2374 O O . ASN B 1 130 ? -2.193 -22.203 -6.848 1 80.69 130 ASN B O 1
ATOM 2378 N N . LYS B 1 131 ? -3.781 -20.859 -6.199 1 77.19 131 LYS B N 1
ATOM 2379 C CA . LYS B 1 131 ? -3.699 -21.219 -4.785 1 77.19 131 LYS B CA 1
ATOM 2380 C C . LYS B 1 131 ? -3.854 -22.719 -4.594 1 77.19 131 LYS B C 1
ATOM 2382 O O . LYS B 1 131 ? -3.205 -23.312 -3.725 1 77.19 131 LYS B O 1
ATOM 2387 N N . GLU B 1 132 ? -4.766 -23.219 -5.305 1 72.56 132 GLU B N 1
ATOM 2388 C CA . GLU B 1 132 ? -5.012 -24.641 -5.164 1 72.56 132 GLU B CA 1
ATOM 2389 C C . GLU B 1 132 ? -3.752 -25.453 -5.465 1 72.56 132 GLU B C 1
ATOM 2391 O O . GLU B 1 132 ? -3.506 -26.484 -4.836 1 72.56 132 GLU B O 1
ATOM 2396 N N . PHE B 1 133 ? -3.033 -24.875 -6.387 1 68.5 133 PHE B N 1
ATOM 2397 C CA . PHE B 1 133 ? -1.801 -25.547 -6.781 1 68.5 133 PHE B CA 1
ATOM 2398 C C . PHE B 1 133 ? -0.734 -25.406 -5.703 1 68.5 133 PHE B C 1
ATOM 2400 O O . PHE B 1 133 ? -0.033 -26.359 -5.383 1 68.5 133 PHE B O 1
ATOM 2407 N N . PHE B 1 134 ? -0.682 -24.312 -5.113 1 71.06 134 PHE B N 1
ATOM 2408 C CA . PHE B 1 134 ? 0.394 -24.016 -4.176 1 71.06 134 PHE B CA 1
ATOM 2409 C C . PHE B 1 134 ? 0.006 -24.422 -2.758 1 71.06 134 PHE B C 1
ATOM 2411 O O . PHE B 1 134 ? 0.873 -24.594 -1.899 1 71.06 134 PHE B O 1
ATOM 2418 N N . ALA B 1 135 ? -1.257 -24.5 -2.516 1 65 135 ALA B N 1
ATOM 2419 C CA . ALA B 1 135 ? -1.704 -24.953 -1.201 1 65 135 ALA B CA 1
ATOM 2420 C C . ALA B 1 135 ? -1.13 -26.328 -0.87 1 65 135 ALA B C 1
ATOM 2422 O O . ALA B 1 135 ? -0.801 -26.609 0.285 1 65 135 ALA B O 1
ATOM 2423 N N . ASN B 1 136 ? -1.07 -27.109 -1.886 1 60.81 136 ASN B N 1
ATOM 2424 C CA . ASN B 1 136 ? -0.593 -28.469 -1.667 1 60.81 136 ASN B CA 1
ATOM 2425 C C . ASN B 1 136 ? 0.926 -28.516 -1.523 1 60.81 136 ASN B C 1
ATOM 2427 O O . ASN B 1 136 ? 1.478 -29.484 -1.023 1 60.81 136 ASN B O 1
ATOM 2431 N N . TYR B 1 137 ? 1.553 -27.5 -1.924 1 57.53 137 TYR B N 1
ATOM 2432 C CA . TYR B 1 137 ? 3.01 -27.547 -1.956 1 57.53 137 TYR B CA 1
ATOM 2433 C C . TYR B 1 137 ? 3.605 -26.594 -0.921 1 57.53 137 TYR B C 1
ATOM 2435 O O . TYR B 1 137 ? 4.746 -26.781 -0.491 1 57.53 137 TYR B O 1
ATOM 2443 N N . SER B 1 138 ? 2.92 -25.453 -0.574 1 57.22 138 SER B N 1
ATOM 2444 C CA . SER B 1 138 ? 3.639 -24.453 0.214 1 57.22 138 SER B CA 1
ATOM 2445 C C . SER B 1 138 ? 2.842 -24.047 1.448 1 57.22 138 SER B C 1
ATOM 2447 O O . SER B 1 138 ? 1.609 -24.094 1.442 1 57.22 138 SER B O 1
ATOM 2449 N N . GLU B 1 139 ? 3.541 -24.188 2.658 1 62.22 139 GLU B N 1
ATOM 2450 C CA . GLU B 1 139 ? 3.041 -23.547 3.867 1 62.22 139 GLU B CA 1
ATOM 2451 C C . GLU B 1 139 ? 2.938 -22.031 3.684 1 62.22 139 GLU B C 1
ATOM 2453 O O . GLU B 1 139 ? 3.52 -21.266 4.453 1 62.22 139 GLU B O 1
ATOM 2458 N N . SER B 1 140 ? 2.428 -21.641 2.502 1 77.25 140 SER B N 1
ATOM 2459 C CA . SER B 1 140 ? 2.373 -20.219 2.174 1 77.25 140 SER B CA 1
ATOM 2460 C C . SER B 1 140 ? 1.287 -19.5 2.977 1 77.25 140 SER B C 1
ATOM 2462 O O . SER B 1 140 ? 1.327 -18.281 3.139 1 77.25 140 SER B O 1
ATOM 2464 N N . LEU B 1 141 ? 0.42 -20.359 3.568 1 78.5 141 LEU B N 1
ATOM 2465 C CA . LEU B 1 141 ? -0.617 -19.781 4.414 1 78.5 141 LEU B CA 1
ATOM 2466 C C . LEU B 1 141 ? -0.257 -19.922 5.891 1 78.5 141 LEU B C 1
ATOM 2468 O O . LEU B 1 141 ? -0.043 -21.031 6.379 1 78.5 141 LEU B O 1
ATOM 2472 N N . ILE B 1 142 ? -0.08 -18.906 6.566 1 79.94 142 ILE B N 1
ATOM 2473 C CA . ILE B 1 142 ? 0.224 -18.859 7.996 1 79.94 142 ILE B CA 1
ATOM 2474 C C . ILE B 1 142 ? -0.973 -18.312 8.766 1 79.94 142 ILE B C 1
ATOM 2476 O O . ILE B 1 142 ? -1.343 -17.141 8.586 1 79.94 142 ILE B O 1
ATOM 2480 N N . ARG B 1 143 ? -1.652 -19.094 9.492 1 80.19 143 ARG B N 1
ATOM 2481 C CA . ARG B 1 143 ? -2.73 -18.656 10.367 1 80.19 143 ARG B CA 1
ATOM 2482 C C . ARG B 1 143 ? -2.209 -18.359 11.773 1 80.19 143 ARG B C 1
ATOM 2484 O O . ARG B 1 143 ? -1.729 -19.266 12.461 1 80.19 143 ARG B O 1
ATOM 2491 N N . VAL B 1 144 ? -2.26 -17.094 12.117 1 76.12 144 VAL B N 1
ATOM 2492 C CA . VAL B 1 144 ? -1.793 -16.672 13.438 1 76.12 144 VAL B CA 1
ATOM 2493 C C . VAL B 1 144 ? -2.959 -16.672 14.422 1 76.12 144 VAL B C 1
ATOM 2495 O O . VAL B 1 144 ? -3.938 -15.945 14.234 1 76.12 144 VAL B O 1
ATOM 2498 N N . GLU B 1 145 ? -2.963 -17.562 15.344 1 77 145 GLU B N 1
ATOM 2499 C CA . GLU B 1 145 ? -4.059 -17.688 16.297 1 77 145 GLU B CA 1
ATOM 2500 C C . GLU B 1 145 ? -3.895 -16.719 17.469 1 77 145 GLU B C 1
ATOM 2502 O O . GLU B 1 145 ? -4.883 -16.203 18 1 77 145 GLU B O 1
ATOM 2507 N N . LYS B 1 146 ? -2.627 -16.547 17.891 1 74.94 146 LYS B N 1
ATOM 2508 C CA . LYS B 1 146 ? -2.346 -15.688 19.031 1 74.94 146 LYS B CA 1
ATOM 2509 C C . LYS B 1 146 ? -1.55 -14.453 18.609 1 74.94 146 LYS B C 1
ATOM 2511 O O . LYS B 1 146 ? -0.659 -14.547 17.766 1 74.94 146 LYS B O 1
ATOM 2516 N N . LEU B 1 147 ? -1.833 -13.383 19.156 1 72.31 147 LEU B N 1
ATOM 2517 C CA . LEU B 1 147 ? -1.217 -12.109 18.812 1 72.31 147 LEU B CA 1
ATOM 2518 C C . LEU B 1 147 ? 0.291 -12.148 19.031 1 72.31 147 LEU B C 1
ATOM 2520 O O . LEU B 1 147 ? 1.052 -11.531 18.281 1 72.31 147 LEU B O 1
ATOM 2524 N N . ASP B 1 148 ? 0.702 -12.898 20.047 1 72.19 148 ASP B N 1
ATOM 2525 C CA . ASP B 1 148 ? 2.129 -12.969 20.344 1 72.19 148 ASP B CA 1
ATOM 2526 C C . ASP B 1 148 ? 2.904 -13.586 19.172 1 72.19 148 ASP B C 1
ATOM 2528 O O . ASP B 1 148 ? 4.062 -13.234 18.938 1 72.19 148 ASP B O 1
ATOM 2532 N N . LYS B 1 149 ? 2.256 -14.469 18.453 1 72.81 149 LYS B N 1
ATOM 2533 C CA . LYS B 1 149 ? 2.91 -15.086 17.312 1 72.81 149 LYS B CA 1
ATOM 2534 C C . LYS B 1 149 ? 2.953 -14.125 16.125 1 72.81 149 LYS B C 1
ATOM 2536 O O . LYS B 1 149 ? 3.787 -14.273 15.227 1 72.81 149 LYS B O 1
ATOM 2541 N N . MET B 1 150 ? 1.973 -13.133 16.234 1 70.12 150 MET B N 1
ATOM 2542 C CA . MET B 1 150 ? 1.938 -12.133 15.164 1 70.12 150 MET B CA 1
ATOM 2543 C C . MET B 1 150 ? 3.18 -11.25 15.203 1 70.12 150 MET B C 1
ATOM 2545 O O . MET B 1 150 ? 3.619 -10.742 14.172 1 70.12 150 MET B O 1
ATOM 2549 N N . GLU B 1 151 ? 3.775 -11.164 16.375 1 68.12 151 GLU B N 1
ATOM 2550 C CA . GLU B 1 151 ? 4.961 -10.328 16.547 1 68.12 151 GLU B CA 1
ATOM 2551 C C . GLU B 1 151 ? 6.078 -10.766 15.594 1 68.12 151 GLU B C 1
ATOM 2553 O O . GLU B 1 151 ? 6.793 -9.93 15.047 1 68.12 151 GLU B O 1
ATOM 2558 N N . ASP B 1 152 ? 6.25 -12.055 15.344 1 68.62 152 ASP B N 1
ATOM 2559 C CA . ASP B 1 152 ? 7.297 -12.586 14.484 1 68.62 152 ASP B CA 1
ATOM 2560 C C . ASP B 1 152 ? 7.094 -12.156 13.031 1 68.62 152 ASP B C 1
ATOM 2562 O O . ASP B 1 152 ? 8.062 -11.914 12.312 1 68.62 152 ASP B O 1
ATOM 2566 N N . TYR B 1 153 ? 5.801 -11.938 12.75 1 69.06 153 TYR B N 1
ATOM 2567 C CA . TYR B 1 153 ? 5.496 -11.602 11.359 1 69.06 153 TYR B CA 1
ATOM 2568 C C . TYR B 1 153 ? 5.461 -10.094 11.156 1 69.06 153 TYR B C 1
ATOM 2570 O O . TYR B 1 153 ? 5.711 -9.602 10.055 1 69.06 153 TYR B O 1
ATOM 2578 N N . LEU B 1 154 ? 5.109 -9.383 12.305 1 66 154 LEU B N 1
ATOM 2579 C CA . LEU B 1 154 ? 5.133 -7.926 12.234 1 66 154 LEU B CA 1
ATOM 2580 C C . LEU B 1 154 ? 6.539 -7.418 11.938 1 66 154 LEU B C 1
ATOM 2582 O O . LEU B 1 154 ? 6.703 -6.383 11.281 1 66 154 LEU B O 1
ATOM 2586 N N . LYS B 1 155 ? 7.527 -8.211 12.32 1 63.75 155 LYS B N 1
ATOM 2587 C CA . LYS B 1 155 ? 8.914 -7.852 12.031 1 63.75 155 LYS B CA 1
ATOM 2588 C C . LYS B 1 155 ? 9.195 -7.891 10.531 1 63.75 155 LYS B C 1
ATOM 2590 O O . LYS B 1 155 ? 10.008 -7.113 10.031 1 63.75 155 LYS B O 1
ATOM 2595 N N . TRP B 1 156 ? 8.547 -8.867 9.875 1 61.91 156 TRP B N 1
ATOM 2596 C CA . TRP B 1 156 ? 8.68 -8.945 8.43 1 61.91 156 TRP B CA 1
ATOM 2597 C C . TRP B 1 156 ? 8.172 -7.668 7.762 1 61.91 156 TRP B C 1
ATOM 2599 O O . TRP B 1 156 ? 8.727 -7.227 6.754 1 61.91 156 TRP B O 1
ATOM 2609 N N . CYS B 1 157 ? 7.07 -7.113 8.352 1 56.41 157 CYS B N 1
ATOM 2610 C CA . CYS B 1 157 ? 6.449 -5.93 7.77 1 56.41 157 CYS B CA 1
ATOM 2611 C C . CYS B 1 157 ? 7.277 -4.684 8.062 1 56.41 157 CYS B C 1
ATOM 2613 O O . CYS B 1 157 ? 7.305 -3.75 7.258 1 56.41 157 CYS B O 1
ATOM 2615 N N . GLN B 1 158 ? 7.887 -4.5 9.336 1 51.91 158 GLN B N 1
ATOM 2616 C CA . GLN B 1 158 ? 8.656 -3.344 9.797 1 51.91 158 GLN B CA 1
ATOM 2617 C C . GLN B 1 158 ? 10 -3.26 9.078 1 51.91 158 GLN B C 1
ATOM 2619 O O . GLN B 1 158 ? 10.5 -2.166 8.812 1 51.91 158 GLN B O 1
ATOM 2624 N N . LEU B 1 159 ? 10.648 -4.395 9.023 1 43.78 159 LEU B N 1
ATOM 2625 C CA . LEU B 1 159 ? 12.047 -4.402 8.609 1 43.78 159 LEU B CA 1
ATOM 2626 C C . LEU B 1 159 ? 12.195 -3.904 7.172 1 43.78 159 LEU B C 1
ATOM 2628 O O . LEU B 1 159 ? 13.281 -3.488 6.766 1 43.78 159 LEU B O 1
ATOM 2632 N N . CYS B 1 160 ? 11.242 -4.125 6.43 1 41.16 160 CYS B N 1
ATOM 2633 C CA . CYS B 1 160 ? 11.625 -3.781 5.066 1 41.16 160 CYS B CA 1
ATOM 2634 C C . CYS B 1 160 ? 11.625 -2.271 4.863 1 41.16 160 CYS B C 1
ATOM 2636 O O . CYS B 1 160 ? 11.961 -1.784 3.783 1 41.16 160 CYS B O 1
ATOM 2638 N N . PHE B 1 161 ? 10.867 -1.505 5.664 1 35.75 161 PHE B N 1
ATOM 2639 C CA . PHE B 1 161 ? 10.992 -0.064 5.473 1 35.75 161 PHE B CA 1
ATOM 2640 C C . PHE B 1 161 ? 12.344 0.437 5.969 1 35.75 161 PHE B C 1
ATOM 2642 O O . PHE B 1 161 ? 12.602 1.642 5.969 1 35.75 161 PHE B O 1
ATOM 2649 N N . LEU B 1 162 ? 13.102 -0.327 6.609 1 30.52 162 LEU B N 1
ATOM 2650 C CA . LEU B 1 162 ? 14.406 0.203 6.98 1 30.52 162 LEU B CA 1
ATOM 2651 C C . LEU B 1 162 ? 15.344 0.233 5.777 1 30.52 162 LEU B C 1
ATOM 2653 O O . LEU B 1 162 ? 15.391 -0.719 4.996 1 30.52 162 LEU B O 1
#

Foldseek 3Di:
DLVVVLVVVVVLVVVLVVLVVPQFDQQPDDPPGPRDGPPVSLVVNCVSPVVCSVVVVVQVVVVQWDWDDDPLATWIWGWDDPPDDPDDIDIWTAPDVRPDIPDPVRVVVVVSPPPDDDPVNVVVVVCVVPVVPCVVPDPPDDDDPDVVVVVVVVVVVRVVVD/DLVVVLVVVVVLVVVLVVLPVPQFDQQPDDPPRPRDGDPVSLVVNCVSPVVCSVVVVVQVVVVQWDWDDDPLATWIWGWDDPPDDPDDIDIWTAPDVRPDIPDPVRVVSVVSPPPDDDPVNVVVVVCVVPVVVCVVPDPPDDDDPDVVVVVVVVCVVRPVVD

InterPro domains:
  IPR007527 Zinc finger, SWIM-type [PS50966] (92-129)

Solvent-accessible surface area (backbone atoms only — not comparable to full-atom values): 17774 Å² total; per-residue (Å²): 112,70,67,60,51,50,52,51,50,28,51,50,33,53,50,46,55,56,40,57,54,69,25,63,38,82,46,88,64,93,62,92,48,57,72,39,62,37,60,70,40,50,52,51,41,36,67,77,34,43,68,41,43,54,52,10,50,48,35,50,72,70,56,25,51,33,40,39,32,44,89,83,26,76,45,36,36,31,51,42,60,66,78,74,64,98,56,65,82,36,32,27,46,45,37,85,92,44,76,36,47,67,40,70,70,41,48,50,56,46,65,76,32,56,59,73,77,41,32,64,41,48,25,44,53,54,44,66,74,37,40,78,65,41,58,77,72,33,87,26,63,41,77,40,87,46,66,76,63,39,53,70,53,50,48,41,65,26,50,53,77,103,111,70,66,58,51,50,51,51,49,30,52,50,31,52,51,47,56,57,39,57,54,66,25,64,38,81,46,88,63,93,62,94,51,56,72,40,62,37,60,69,38,49,51,52,42,37,69,77,35,45,68,41,43,53,51,9,49,49,36,50,73,69,56,25,50,34,38,39,32,42,88,84,27,75,43,36,36,33,52,43,60,66,79,75,64,97,56,65,82,38,33,29,46,46,37,84,92,44,76,34,48,66,41,69,71,41,48,52,56,46,66,75,33,57,58,72,79,40,33,62,41,48,26,44,55,54,44,67,76,35,40,78,65,40,58,79,72,33,87,25,64,42,77,40,86,48,67,77,63,40,52,69,53,50,47,40,65,30,53,43,77,104

pLDDT: mean 75.87, std 14.64, range [28.08, 93.5]